Protein AF-A0A1G8W7D9-F1 (afdb_monomer)

Solvent-accessible surface area (backbone atoms only — not comparable to full-atom values): 10934 Å² total; per-residue (Å²): 133,82,71,91,60,74,42,83,47,75,47,82,43,84,49,100,90,43,81,43,81,40,80,30,36,29,41,99,92,40,78,75,47,55,79,60,46,59,73,70,58,86,46,54,69,64,58,55,50,52,52,52,51,54,46,70,72,36,90,64,34,65,62,48,50,52,52,51,51,52,52,51,52,53,53,54,43,25,72,58,44,96,56,77,61,60,49,58,50,98,84,70,24,30,42,78,69,88,76,94,63,45,76,43,68,50,70,90,81,60,94,61,87,50,70,52,57,17,74,63,82,56,51,79,44,32,57,84,82,39,66,54,35,28,41,47,81,53,88,69,40,86,76,39,70,76,86,60,79,45,38,12,70,39,72,68,38,32,54,50,45,50,53,52,51,52,50,47,41,32,60,78,67,73,39,61,89,50,40,60,128

Secondary structure (DSSP, 8-state):
-PPPPPEEEEEEEEETTEEEEEEEEEETTEE---HHHHHTTSS-HHHHHHHHHHHHTSTTHHHHHHHHHHHHHHHHHHHHSSSSS--B-TTSPEEPPP---EEEEPPTT-SS--EEE-TTT--EEETTT-SEEEEE--TTSTTTT-S--EEESSHHHHHHHHHHHHHHHHHHTT-GGGEE-

Structure (mmCIF, N/CA/C/O backbone):
data_AF-A0A1G8W7D9-F1
#
_entry.id   AF-A0A1G8W7D9-F1
#
loop_
_atom_site.group_PDB
_atom_site.id
_atom_site.type_symbol
_atom_site.label_atom_id
_atom_site.label_alt_id
_atom_site.label_comp_id
_atom_site.label_asym_id
_atom_site.label_entity_id
_atom_site.label_seq_id
_atom_site.pdbx_PDB_ins_code
_atom_site.Cartn_x
_atom_site.Cartn_y
_atom_site.Cartn_z
_atom_site.occupancy
_atom_site.B_iso_or_equiv
_atom_site.auth_seq_id
_atom_site.auth_comp_id
_atom_site.auth_asym_id
_atom_site.auth_atom_id
_atom_site.pdbx_PDB_model_num
ATOM 1 N N . MET A 1 1 ? -28.827 5.759 16.260 1.00 34.34 1 MET A N 1
ATOM 2 C CA . MET A 1 1 ? -28.103 6.843 16.955 1.00 34.34 1 MET A CA 1
ATOM 3 C C . MET A 1 1 ? -27.097 6.129 17.835 1.00 34.34 1 MET A C 1
ATOM 5 O O . MET A 1 1 ? -27.518 5.531 18.811 1.00 34.34 1 MET A O 1
ATOM 9 N N . PHE A 1 2 ? -25.845 6.015 17.389 1.00 35.62 2 PHE A N 1
ATOM 10 C CA . PHE A 1 2 ? -24.820 5.290 18.143 1.00 35.62 2 PHE A CA 1
ATOM 11 C C . PHE A 1 2 ? -24.498 6.090 19.409 1.00 35.62 2 PHE A C 1
ATOM 13 O O . PHE A 1 2 ? -24.268 7.298 19.329 1.00 35.62 2 PHE A O 1
ATOM 20 N N . GLU A 1 3 ? -24.561 5.443 20.571 1.00 44.16 3 GLU A N 1
ATOM 21 C CA . GLU A 1 3 ? -24.031 6.013 21.808 1.00 44.16 3 GLU A CA 1
ATOM 22 C C . GLU A 1 3 ? -22.540 6.325 21.614 1.00 44.16 3 GLU A C 1
ATOM 24 O O . GLU A 1 3 ? -21.838 5.608 20.899 1.00 44.16 3 GLU A O 1
ATOM 29 N N . LYS A 1 4 ? -22.071 7.432 22.204 1.00 53.38 4 LYS A N 1
ATOM 30 C CA . LYS A 1 4 ? -20.679 7.889 22.085 1.00 53.38 4 LYS A CA 1
ATOM 31 C C . LYS A 1 4 ? -19.728 6.766 22.495 1.00 53.38 4 LYS A C 1
ATOM 33 O O . LYS A 1 4 ? -19.799 6.261 23.615 1.00 53.38 4 LYS A O 1
ATOM 38 N N . LEU A 1 5 ? -18.881 6.371 21.556 1.00 54.84 5 LEU A N 1
ATOM 39 C CA . LEU A 1 5 ? -18.210 5.082 21.549 1.00 54.84 5 LEU A CA 1
ATOM 40 C C . LEU A 1 5 ? -16.800 5.219 22.131 1.00 54.84 5 LEU A C 1
ATOM 42 O O . LEU A 1 5 ? -16.046 6.095 21.717 1.00 54.84 5 LEU A O 1
ATOM 46 N N . MET A 1 6 ? -16.467 4.374 23.108 1.00 58.50 6 MET A N 1
ATOM 47 C CA . MET A 1 6 ? -15.177 4.400 23.804 1.00 58.50 6 MET A CA 1
ATOM 48 C C . MET A 1 6 ? -14.227 3.362 23.199 1.00 58.50 6 MET A C 1
ATOM 50 O O . MET A 1 6 ? -14.564 2.184 23.104 1.00 58.50 6 MET A O 1
ATOM 54 N N . ILE A 1 7 ? -13.024 3.783 22.833 1.00 61.44 7 ILE A N 1
ATOM 55 C CA . ILE A 1 7 ? -11.997 2.977 22.176 1.00 61.44 7 ILE A CA 1
ATOM 56 C C . ILE A 1 7 ? -10.868 2.723 23.185 1.00 61.44 7 ILE A C 1
ATOM 58 O O . ILE A 1 7 ? -10.294 3.677 23.703 1.00 61.44 7 ILE A O 1
ATOM 62 N N . PRO A 1 8 ? -10.512 1.470 23.505 1.00 55.06 8 PRO A N 1
ATOM 63 C CA . PRO A 1 8 ? -9.328 1.197 24.315 1.00 55.06 8 PRO A CA 1
ATOM 64 C C . PRO A 1 8 ? -8.049 1.572 23.545 1.00 55.06 8 PRO A C 1
ATOM 66 O O . PRO A 1 8 ? -7.890 1.240 22.366 1.00 55.06 8 PRO A O 1
ATOM 69 N N . SER A 1 9 ? -7.133 2.261 24.220 1.00 62.34 9 SER A N 1
ATOM 70 C CA . SER A 1 9 ? -5.899 2.830 23.670 1.00 62.34 9 SER A CA 1
ATOM 71 C C . SER A 1 9 ? -4.776 2.774 24.720 1.00 62.34 9 SER A C 1
ATOM 73 O O . SER A 1 9 ? -5.023 2.488 25.896 1.00 62.34 9 SER A O 1
ATOM 75 N N . SER A 1 10 ? -3.529 3.019 24.316 1.00 58.19 10 SER A N 1
ATOM 76 C CA . SER A 1 10 ? -2.413 3.199 25.252 1.00 58.19 10 SER A CA 1
ATOM 77 C C . SER A 1 10 ? -1.628 4.464 24.926 1.00 58.19 10 SER A C 1
ATOM 79 O O . SER A 1 10 ? -1.423 4.815 23.764 1.00 58.19 10 SER A O 1
ATOM 81 N N . VAL A 1 11 ? -1.210 5.180 25.968 1.00 64.56 11 VAL A N 1
ATOM 82 C CA . VAL A 1 11 ? -0.403 6.398 25.854 1.00 64.56 11 VAL A CA 1
ATOM 83 C C . VAL A 1 11 ? 0.857 6.269 26.694 1.00 64.56 11 VAL A C 1
ATOM 85 O O . VAL A 1 11 ? 0.827 5.791 27.825 1.00 64.56 11 VAL A O 1
ATOM 88 N N . SER A 1 12 ? 1.983 6.714 26.142 1.00 66.38 12 SER A N 1
ATOM 89 C CA . SER A 1 12 ? 3.237 6.817 26.890 1.00 66.38 12 SER A CA 1
ATOM 90 C C . SER A 1 12 ? 3.269 8.139 27.652 1.00 66.38 12 SER A C 1
ATOM 92 O O . SER A 1 12 ? 3.321 9.206 27.038 1.00 66.38 12 SER A O 1
ATOM 94 N N . ALA A 1 13 ? 3.265 8.075 28.980 1.00 68.12 13 ALA A N 1
ATOM 95 C CA . ALA A 1 13 ? 3.407 9.232 29.853 1.00 68.12 13 ALA A CA 1
ATOM 96 C C . ALA A 1 13 ? 4.804 9.269 30.479 1.00 68.12 13 ALA A C 1
ATOM 98 O O . ALA A 1 13 ? 5.412 8.245 30.785 1.00 68.12 13 ALA A O 1
ATOM 99 N N . LYS A 1 14 ? 5.342 10.475 30.661 1.00 58.09 14 LYS A N 1
ATOM 100 C CA . LYS A 1 14 ? 6.653 10.673 31.281 1.00 58.09 14 LYS A CA 1
ATOM 101 C C . LYS A 1 14 ? 6.467 10.836 32.790 1.00 58.09 14 LYS A C 1
ATOM 103 O O . LYS A 1 14 ? 5.841 11.801 33.216 1.00 58.09 14 LYS A O 1
ATOM 108 N N . SER A 1 15 ? 7.024 9.922 33.582 1.00 66.94 15 SER A N 1
ATOM 109 C CA . SER A 1 15 ? 6.998 9.963 35.051 1.00 66.94 15 SER A CA 1
ATOM 110 C C . SER A 1 15 ? 8.394 10.216 35.636 1.00 66.94 15 SER A C 1
ATOM 112 O O . SER A 1 15 ? 9.410 10.088 34.946 1.00 66.94 15 SER A O 1
ATOM 114 N N . GLU A 1 16 ? 8.467 10.504 36.940 1.00 62.66 16 GLU A N 1
ATOM 115 C CA . GLU A 1 16 ? 9.733 10.625 37.687 1.00 62.66 16 GLU A CA 1
ATOM 116 C C . GLU A 1 16 ? 10.593 9.348 37.645 1.00 62.66 16 GLU A C 1
ATOM 118 O O . GLU A 1 16 ? 11.802 9.407 37.860 1.00 62.66 16 GLU A O 1
ATOM 123 N N . LYS A 1 17 ? 9.989 8.189 37.344 1.00 69.50 17 LYS A N 1
ATOM 124 C CA . LYS A 1 17 ? 10.670 6.886 37.249 1.00 69.50 17 LYS A CA 1
ATOM 125 C C . LYS A 1 17 ? 10.994 6.469 35.810 1.00 69.50 17 LYS A C 1
ATOM 127 O O . LYS A 1 17 ? 11.531 5.382 35.608 1.00 69.50 17 LYS A O 1
ATOM 132 N N . GLY A 1 18 ? 10.692 7.313 34.822 1.00 75.88 18 GLY A N 1
ATOM 133 C CA . GLY A 1 18 ? 10.850 7.023 33.396 1.00 75.88 18 GLY A CA 1
ATOM 134 C C . GLY A 1 18 ? 9.525 7.061 32.633 1.00 75.88 18 GLY A C 1
ATOM 135 O O . GLY A 1 18 ? 8.505 7.508 33.157 1.00 75.88 18 GLY A O 1
ATOM 136 N N . ASN A 1 19 ? 9.545 6.614 31.377 1.00 68.44 19 ASN A N 1
ATOM 137 C CA . ASN A 1 19 ? 8.324 6.494 30.582 1.00 68.44 19 ASN A CA 1
ATOM 138 C C . ASN A 1 19 ? 7.483 5.326 31.111 1.00 68.44 19 ASN A C 1
ATOM 140 O O . ASN A 1 19 ? 7.986 4.210 31.227 1.00 68.44 19 ASN A O 1
ATOM 144 N N . GLU A 1 20 ? 6.217 5.591 31.412 1.00 68.88 20 GLU A N 1
ATOM 145 C CA . GLU A 1 20 ? 5.217 4.588 31.763 1.00 68.88 20 GLU A CA 1
ATOM 146 C C . GLU A 1 20 ? 4.172 4.486 30.649 1.00 68.88 20 GLU A C 1
ATOM 148 O O . GLU A 1 20 ? 3.801 5.487 30.033 1.00 68.88 20 GLU A O 1
ATOM 153 N N . GLU A 1 21 ? 3.715 3.269 30.370 1.00 62.66 21 GLU A N 1
ATOM 154 C CA . GLU A 1 21 ? 2.604 3.035 29.453 1.00 62.66 21 GLU A CA 1
ATOM 155 C C . GLU A 1 21 ? 1.299 3.020 30.254 1.00 62.66 21 GLU A C 1
ATOM 157 O O . GLU A 1 21 ? 1.143 2.246 31.201 1.00 62.66 21 GLU A O 1
ATOM 162 N N . LEU A 1 22 ? 0.372 3.907 29.898 1.00 59.78 22 LEU A N 1
ATOM 163 C CA . LEU A 1 22 ? -0.946 4.019 30.510 1.00 59.78 22 LEU A CA 1
ATOM 164 C C . LEU A 1 22 ? -1.995 3.464 29.551 1.00 59.78 22 LEU A C 1
ATOM 166 O O . LEU A 1 22 ? -2.057 3.875 28.394 1.00 59.78 22 LEU A O 1
ATOM 170 N N . PHE A 1 23 ? -2.853 2.576 30.046 1.00 57.66 23 PHE A N 1
ATOM 171 C CA . PHE A 1 23 ? -4.043 2.135 29.322 1.00 57.66 23 PHE A CA 1
ATOM 172 C C . PHE A 1 23 ? -5.165 3.149 29.530 1.00 57.66 23 PHE A C 1
ATOM 174 O O . PHE A 1 23 ? -5.517 3.462 30.668 1.00 57.66 23 PHE A O 1
ATOM 181 N N . VAL A 1 24 ? -5.715 3.664 28.435 1.00 64.94 24 VAL A N 1
ATOM 182 C CA . VAL A 1 24 ? -6.742 4.709 28.434 1.00 64.94 24 VAL A CA 1
ATOM 183 C C . VAL A 1 24 ? -7.908 4.301 27.540 1.00 64.94 24 VAL A C 1
ATOM 185 O O . VAL A 1 24 ? -7.775 3.435 26.679 1.00 64.94 24 VAL A O 1
ATOM 188 N N . PHE A 1 25 ? -9.060 4.929 27.741 1.00 66.38 25 PHE A N 1
ATOM 189 C CA . PHE A 1 25 ? -10.156 4.891 26.776 1.00 66.38 25 PHE A CA 1
ATOM 190 C C . PHE A 1 25 ? -10.227 6.246 26.079 1.00 66.38 25 PHE A C 1
ATOM 192 O O . PHE A 1 25 ? -10.063 7.267 26.743 1.00 66.38 25 PHE A O 1
ATOM 199 N N . GLU A 1 26 ? -10.443 6.267 24.770 1.00 68.06 26 GLU A N 1
ATOM 200 C CA . GLU A 1 26 ? -10.624 7.479 23.966 1.00 68.06 26 GLU A CA 1
ATOM 201 C C . GLU A 1 26 ? -12.030 7.509 23.343 1.00 68.06 26 GLU A C 1
ATOM 203 O O . GLU A 1 26 ? -12.550 6.469 22.951 1.00 68.06 26 GLU A O 1
ATOM 208 N N . ASP A 1 27 ? -12.669 8.673 23.272 1.00 65.25 27 ASP A N 1
ATOM 209 C CA . ASP A 1 27 ? -13.856 8.920 22.444 1.00 65.25 27 ASP A CA 1
ATOM 210 C C . ASP A 1 27 ? -13.556 10.021 21.411 1.00 65.25 27 ASP A C 1
ATOM 212 O O . ASP A 1 27 ? -12.414 10.448 21.229 1.00 65.25 27 ASP A O 1
ATOM 216 N N . GLU A 1 28 ? -14.588 10.504 20.716 1.00 57.4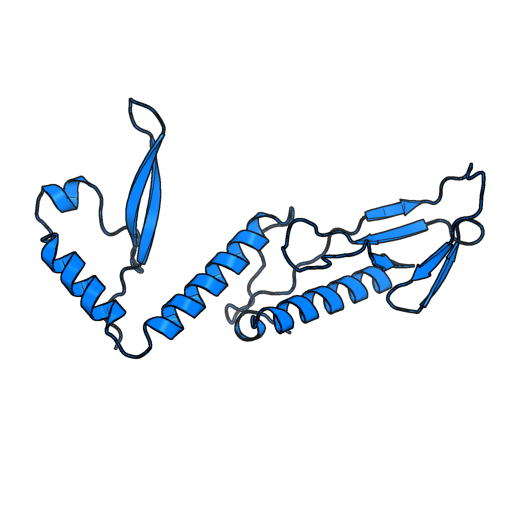1 28 GLU A N 1
ATOM 217 C CA . GLU A 1 28 ? -14.475 11.598 19.741 1.00 57.41 28 GLU A CA 1
ATOM 218 C C . GLU A 1 28 ? -13.943 12.917 20.340 1.00 57.41 28 GLU A C 1
ATOM 220 O O . GLU A 1 28 ? -13.496 13.787 19.594 1.00 57.41 28 GLU A O 1
ATOM 225 N N . ALA A 1 29 ? -13.986 13.084 21.668 1.00 54.09 29 ALA A N 1
ATOM 226 C CA . ALA A 1 29 ? -13.470 14.249 22.381 1.00 54.09 29 ALA A CA 1
ATOM 227 C C . ALA A 1 29 ? -12.031 14.060 22.908 1.00 54.09 29 ALA A C 1
ATOM 229 O O . ALA A 1 29 ? -11.454 15.016 23.433 1.00 54.09 29 ALA A O 1
ATOM 230 N N . GLY A 1 30 ? -11.425 12.878 22.739 1.00 65.12 30 GLY A N 1
ATOM 231 C CA . GLY A 1 30 ? -10.051 12.573 23.151 1.00 65.12 30 GLY A CA 1
ATOM 232 C C . GLY A 1 30 ? -9.980 11.494 24.232 1.00 65.12 30 GLY A C 1
ATOM 233 O O . GLY A 1 30 ? -10.790 10.578 24.253 1.00 65.12 30 GLY A O 1
ATOM 234 N N . PHE A 1 31 ? -8.989 11.562 25.127 1.00 62.94 31 PHE A N 1
ATOM 235 C CA . PHE A 1 31 ? -8.824 10.574 26.202 1.00 62.94 31 PHE A CA 1
ATOM 236 C C . PHE A 1 31 ? -9.837 10.809 27.333 1.00 62.94 31 PHE A C 1
ATOM 238 O O . PHE A 1 31 ? -9.876 11.884 27.925 1.00 62.94 31 PHE A O 1
ATOM 245 N N . ILE A 1 32 ? -10.624 9.786 27.658 1.00 57.88 32 ILE A N 1
ATOM 246 C CA . ILE A 1 32 ? -11.721 9.827 28.635 1.00 57.88 32 ILE A CA 1
ATOM 247 C C . ILE A 1 32 ? -11.207 9.634 30.066 1.00 57.88 32 ILE A C 1
ATOM 249 O O . ILE A 1 32 ? -11.825 10.122 31.008 1.00 57.88 32 ILE A O 1
ATOM 253 N N . LEU A 1 33 ? -10.104 8.898 30.261 1.00 59.66 33 LEU A N 1
ATOM 254 C CA . LEU A 1 33 ? -9.689 8.464 31.598 1.00 59.66 33 LEU A CA 1
ATOM 255 C C . LEU A 1 33 ? -8.194 8.633 31.837 1.00 59.66 33 LEU A C 1
ATOM 257 O O . LEU A 1 33 ? -7.358 7.922 31.284 1.00 59.66 33 LEU A O 1
ATOM 261 N N . THR A 1 34 ? -7.882 9.537 32.756 1.00 58.31 34 THR A N 1
ATOM 262 C CA . THR A 1 34 ? -6.634 9.533 33.521 1.00 58.31 34 THR A CA 1
ATOM 263 C C . THR A 1 34 ? -6.801 8.681 34.785 1.00 58.31 34 THR A C 1
ATOM 265 O O . THR A 1 34 ? -7.917 8.465 35.265 1.00 58.31 34 THR A O 1
ATOM 268 N N . LYS A 1 35 ? -5.692 8.196 35.361 1.00 54.38 35 LYS A N 1
ATOM 269 C CA . LYS A 1 35 ? -5.682 7.409 36.611 1.00 54.38 35 LYS A CA 1
ATOM 270 C C . LYS A 1 35 ? -6.475 8.088 37.743 1.00 54.38 35 LYS A C 1
ATOM 272 O O . LYS A 1 35 ? -7.162 7.405 38.498 1.00 54.38 35 LYS A O 1
ATOM 277 N N . ASP A 1 36 ? -6.436 9.416 37.806 1.00 55.09 36 ASP A N 1
ATOM 278 C CA . ASP A 1 36 ? -7.122 10.215 38.823 1.00 55.09 36 ASP A CA 1
ATOM 279 C C . ASP A 1 36 ? -8.648 10.235 38.650 1.00 55.09 36 ASP A C 1
ATOM 281 O O . ASP A 1 36 ? -9.364 10.179 39.643 1.00 55.09 36 ASP A O 1
ATOM 285 N N . GLN A 1 37 ? -9.181 10.214 37.424 1.00 55.66 37 GLN A N 1
ATOM 286 C CA . GLN A 1 37 ? -10.636 10.217 37.188 1.00 55.66 37 GLN A CA 1
ATOM 287 C C . GLN A 1 37 ? -11.306 8.888 37.572 1.00 55.66 37 GLN A C 1
ATOM 289 O O . GLN A 1 37 ? -12.446 8.878 38.037 1.00 55.66 37 GLN A O 1
ATOM 294 N N . VAL A 1 38 ? -10.580 7.770 37.449 1.00 54.56 38 VAL A N 1
ATOM 295 C CA . VAL A 1 38 ? -11.030 6.440 37.902 1.00 54.56 38 VAL A CA 1
ATOM 296 C C . VAL A 1 38 ? -10.959 6.314 39.429 1.00 54.56 38 VAL A C 1
ATOM 298 O O . VAL A 1 38 ? -11.812 5.675 40.040 1.00 54.56 38 VAL A O 1
ATOM 301 N N . ILE A 1 39 ? -9.952 6.929 40.058 1.00 53.56 39 ILE A N 1
ATOM 302 C CA . ILE A 1 39 ? -9.735 6.871 41.513 1.00 53.56 39 ILE A CA 1
ATOM 303 C C . ILE A 1 39 ? -10.640 7.860 42.268 1.00 53.56 39 ILE A C 1
ATOM 305 O O . ILE A 1 39 ? -11.069 7.558 43.381 1.00 53.56 39 ILE A O 1
ATOM 309 N N . HIS A 1 40 ? -10.961 9.015 41.676 1.00 55.56 40 HIS A N 1
ATOM 310 C CA . HIS A 1 40 ? -11.714 10.093 42.330 1.00 55.56 40 HIS A CA 1
ATOM 311 C C . HIS A 1 40 ? -13.210 10.161 41.973 1.00 55.56 40 HIS A C 1
ATOM 313 O O . HIS A 1 40 ? -13.905 11.053 42.454 1.00 55.56 40 HIS A O 1
ATOM 319 N N . GLY A 1 41 ? -13.740 9.175 41.241 1.00 53.50 41 GLY A N 1
ATOM 320 C CA . GLY A 1 41 ? -15.170 8.845 41.282 1.00 53.50 41 GLY A CA 1
ATOM 321 C C . GLY A 1 41 ? -16.117 9.690 40.420 1.00 53.50 41 GLY A C 1
ATOM 322 O O . GLY A 1 41 ? -17.316 9.663 40.682 1.00 53.50 41 GLY A O 1
ATOM 323 N N . GLU A 1 42 ? -15.640 10.397 39.389 1.00 54.19 42 GLU A N 1
ATOM 324 C CA . GLU A 1 42 ? -16.538 11.051 38.410 1.00 54.19 42 GLU A CA 1
ATOM 325 C C . GLU A 1 42 ? -17.301 10.033 37.543 1.00 54.19 42 GLU A C 1
ATOM 327 O O . GLU A 1 42 ? -18.434 10.283 37.129 1.00 54.19 42 GLU A O 1
ATOM 332 N N . HIS A 1 43 ? -16.722 8.848 37.337 1.00 56.97 43 HIS A N 1
ATOM 333 C CA . HIS A 1 43 ? -17.377 7.692 36.734 1.00 56.97 43 HIS A CA 1
ATOM 334 C C . HIS A 1 43 ? -17.029 6.439 37.537 1.00 56.97 43 HIS A C 1
ATOM 336 O O . HIS A 1 43 ? -15.858 6.197 37.836 1.00 56.97 43 HIS A O 1
ATOM 342 N N . SER A 1 44 ? -18.027 5.622 37.887 1.00 67.62 44 SER A N 1
ATOM 343 C CA . SER A 1 44 ? -17.739 4.319 38.484 1.00 67.62 44 SER A CA 1
ATOM 344 C C . SER A 1 44 ? -17.033 3.457 37.441 1.00 67.62 44 SER A C 1
ATOM 346 O O . SER A 1 44 ? -17.467 3.393 36.290 1.00 67.62 44 SER A O 1
ATOM 348 N N . LEU A 1 45 ? -15.977 2.740 37.833 1.00 63.81 45 LEU A N 1
ATOM 349 C CA . LEU A 1 45 ? -15.344 1.717 36.990 1.00 63.81 45 LEU A CA 1
ATOM 350 C C . LEU A 1 45 ? -16.392 0.761 36.387 1.00 63.81 45 LEU A C 1
ATOM 352 O O . LEU A 1 45 ? -16.268 0.338 35.240 1.00 63.81 45 LEU A O 1
ATOM 356 N N . MET A 1 46 ? -17.461 0.484 37.139 1.00 63.94 46 MET A N 1
ATOM 357 C CA . MET A 1 46 ? -18.581 -0.334 36.678 1.00 63.94 46 MET A CA 1
ATOM 358 C C . MET A 1 46 ? -19.373 0.313 35.541 1.00 63.94 46 MET A C 1
ATOM 360 O O . MET A 1 46 ? -19.812 -0.403 34.650 1.00 63.94 46 MET A O 1
ATOM 364 N N . ASP A 1 47 ? -19.527 1.638 35.515 1.00 71.56 47 ASP A N 1
ATOM 365 C CA . ASP A 1 47 ? -20.227 2.329 34.425 1.00 71.56 47 ASP A CA 1
ATOM 366 C C . ASP A 1 47 ? -19.443 2.212 33.115 1.00 71.56 47 ASP A C 1
ATOM 368 O O . ASP A 1 47 ? -20.023 2.003 32.052 1.00 71.56 47 ASP A O 1
ATOM 372 N N . ILE A 1 48 ? -18.113 2.297 33.193 1.00 69.75 48 ILE A N 1
ATOM 373 C CA . ILE A 1 48 ? -17.217 2.130 32.042 1.00 69.75 48 ILE A CA 1
ATOM 374 C C . ILE A 1 48 ? -17.271 0.688 31.532 1.00 69.75 48 ILE A C 1
ATOM 376 O O . ILE A 1 48 ? -17.424 0.469 30.331 1.00 69.75 48 ILE A O 1
ATOM 380 N N . ILE A 1 49 ? -17.198 -0.291 32.440 1.00 69.12 49 ILE A N 1
ATOM 381 C CA . ILE A 1 49 ? -17.310 -1.714 32.098 1.00 69.12 49 ILE A CA 1
ATOM 382 C C . ILE A 1 49 ? -18.669 -2.005 31.452 1.00 69.12 49 ILE A C 1
ATOM 384 O O . ILE A 1 49 ? -18.711 -2.641 30.404 1.00 69.12 49 ILE A O 1
ATOM 388 N N . ASN A 1 50 ? -19.767 -1.497 32.014 1.00 76.31 50 ASN A N 1
ATOM 389 C CA . ASN A 1 50 ? -21.107 -1.706 31.466 1.00 76.31 50 ASN A CA 1
ATOM 390 C C . ASN A 1 50 ? -21.261 -1.091 30.070 1.00 76.31 50 ASN A C 1
ATOM 392 O O . ASN A 1 50 ? -21.849 -1.721 29.196 1.00 76.31 50 ASN A O 1
ATOM 396 N N . LYS A 1 51 ? -20.695 0.099 29.830 1.00 77.00 51 LYS A N 1
ATOM 397 C CA . LYS A 1 51 ? -20.667 0.714 28.492 1.00 77.00 51 LYS A CA 1
ATOM 398 C C . LYS A 1 51 ? -19.841 -0.100 27.499 1.00 77.00 51 LYS A C 1
ATOM 400 O O . LYS A 1 51 ? -20.251 -0.254 26.355 1.00 77.00 51 LYS A O 1
ATOM 405 N N . ALA A 1 52 ? -18.693 -0.627 27.924 1.00 71.44 52 ALA A N 1
ATOM 406 C CA . ALA A 1 52 ? -17.874 -1.484 27.075 1.00 71.44 52 ALA A CA 1
ATOM 407 C C . ALA A 1 52 ? -18.625 -2.773 26.707 1.00 71.44 52 ALA A C 1
ATOM 409 O O . ALA A 1 52 ? -18.687 -3.112 25.531 1.00 71.44 52 ALA A O 1
ATOM 410 N N . ILE A 1 53 ? -19.245 -3.447 27.683 1.00 75.12 53 ILE A N 1
ATOM 411 C CA . ILE A 1 53 ? -20.086 -4.633 27.448 1.00 75.12 53 ILE A CA 1
ATOM 412 C C . ILE A 1 53 ? -21.204 -4.301 26.455 1.00 75.12 53 ILE A C 1
ATOM 414 O O . ILE A 1 53 ? -21.331 -4.977 25.441 1.00 75.12 53 ILE A O 1
ATOM 418 N N . ALA A 1 54 ? -21.946 -3.215 26.693 1.00 80.25 54 ALA A N 1
ATOM 419 C CA . ALA A 1 54 ? -23.023 -2.786 25.805 1.00 80.25 54 ALA A CA 1
ATOM 420 C C . ALA A 1 54 ? -22.540 -2.527 24.368 1.00 80.25 54 ALA A C 1
ATOM 422 O O . ALA A 1 54 ? -23.249 -2.857 23.423 1.00 80.25 54 ALA A O 1
ATOM 423 N N . PHE A 1 55 ? -21.334 -1.976 24.193 1.00 81.19 55 PHE A N 1
ATOM 424 C CA . PHE A 1 55 ? -20.729 -1.824 22.874 1.00 81.19 55 PHE A CA 1
ATOM 425 C C . PHE A 1 55 ? -20.411 -3.175 22.226 1.00 81.19 55 PHE A C 1
ATOM 427 O O . PHE A 1 55 ? -20.800 -3.384 21.084 1.00 81.19 55 PHE A O 1
ATOM 434 N N . TYR A 1 56 ? -19.737 -4.093 22.925 1.00 77.38 56 TYR A N 1
ATOM 435 C CA . TYR A 1 56 ? -19.375 -5.398 22.352 1.00 77.38 56 TYR A CA 1
ATOM 436 C C . TYR A 1 56 ? -20.594 -6.281 22.043 1.00 77.38 56 TYR A C 1
ATOM 438 O O . TYR A 1 56 ? -20.532 -7.080 21.110 1.00 77.38 56 TYR A O 1
ATOM 446 N N . ASP A 1 57 ? -21.694 -6.107 22.776 1.00 84.25 57 ASP A N 1
ATOM 447 C CA . ASP A 1 57 ? -22.959 -6.813 22.547 1.00 84.25 57 ASP A CA 1
ATOM 448 C C . ASP A 1 57 ? -23.837 -6.151 21.463 1.00 84.25 57 ASP A C 1
ATOM 450 O O . ASP A 1 57 ? -24.850 -6.723 21.050 1.00 84.25 57 ASP A O 1
ATOM 454 N N . ALA A 1 58 ? -23.487 -4.948 20.993 1.00 86.50 58 ALA A N 1
ATOM 455 C CA . ALA A 1 58 ? -24.274 -4.230 19.999 1.00 86.50 58 ALA A CA 1
ATOM 456 C C . ALA A 1 58 ? -24.180 -4.874 18.606 1.00 86.50 58 ALA A C 1
ATOM 458 O O . ALA A 1 58 ? -23.120 -5.305 18.144 1.00 86.50 58 ALA A O 1
ATOM 459 N N . GLU A 1 59 ? -25.299 -4.865 17.880 1.00 88.50 59 GLU A N 1
ATOM 460 C CA . GLU A 1 59 ? -25.332 -5.277 16.477 1.00 88.50 59 GLU A CA 1
ATOM 461 C C . GLU A 1 59 ? -24.390 -4.389 15.639 1.00 88.50 59 GLU A C 1
ATOM 463 O O . GLU A 1 59 ? -24.435 -3.160 15.715 1.00 88.50 59 GLU A O 1
ATOM 468 N N . GLY A 1 60 ? -23.500 -5.015 14.862 1.00 82.31 60 GLY A N 1
ATOM 469 C CA . GLY A 1 60 ? -22.494 -4.323 14.044 1.00 82.31 60 GLY A CA 1
ATOM 470 C C . GLY A 1 60 ? -21.199 -3.935 14.773 1.00 82.31 60 GLY A C 1
ATOM 471 O O . GLY A 1 60 ? -20.283 -3.415 14.135 1.00 82.31 60 GLY A O 1
ATOM 472 N N . ALA A 1 61 ? -21.061 -4.215 16.077 1.00 79.44 61 ALA A N 1
ATOM 473 C CA . ALA A 1 61 ? -19.832 -3.919 16.819 1.00 79.44 61 ALA A CA 1
ATOM 474 C C . ALA A 1 61 ? -18.611 -4.652 16.245 1.00 79.44 61 ALA A C 1
ATOM 476 O O . ALA A 1 61 ? -17.555 -4.050 16.061 1.00 79.44 61 ALA A O 1
ATOM 477 N N . GLN A 1 62 ? -18.773 -5.929 15.889 1.00 80.69 62 GLN A N 1
ATOM 478 C CA . GLN A 1 62 ? -17.709 -6.733 15.287 1.00 80.69 62 GLN A CA 1
ATOM 479 C C . GLN A 1 62 ? -17.236 -6.152 13.946 1.00 80.69 62 GLN A C 1
ATOM 481 O O . GLN A 1 62 ? -16.037 -5.962 13.747 1.00 80.69 62 GLN A O 1
ATOM 486 N N . GLU A 1 63 ? -18.168 -5.797 13.059 1.00 84.06 63 GLU A N 1
ATOM 487 C CA . GLU A 1 63 ? -17.858 -5.179 11.762 1.00 84.06 63 GLU A CA 1
ATOM 488 C C . GLU A 1 63 ? -17.128 -3.840 11.943 1.00 84.06 63 GLU A C 1
ATOM 490 O O . GLU A 1 63 ? -16.169 -3.529 11.230 1.00 84.06 63 GLU A O 1
ATOM 495 N N . TRP A 1 64 ? -17.541 -3.050 12.938 1.00 84.44 64 TRP A N 1
ATOM 496 C CA . TRP A 1 64 ? -16.873 -1.800 13.284 1.00 84.44 64 TRP A CA 1
ATOM 497 C C . TRP A 1 64 ? -15.447 -2.035 13.801 1.00 84.44 64 TRP A C 1
ATOM 499 O O . TRP A 1 64 ? -14.519 -1.360 13.350 1.00 84.44 64 TRP A O 1
ATOM 509 N N . ILE A 1 65 ? -15.249 -3.004 14.703 1.00 80.25 65 ILE A N 1
ATOM 510 C CA . ILE A 1 65 ? -13.930 -3.357 15.253 1.00 80.25 65 ILE A CA 1
ATOM 511 C C . ILE A 1 65 ? -12.995 -3.792 14.125 1.00 80.25 65 ILE A C 1
ATOM 513 O O . ILE A 1 65 ? -11.866 -3.308 14.031 1.00 80.25 65 ILE A O 1
ATOM 517 N N . GLU A 1 66 ? -13.467 -4.664 13.237 1.00 85.56 66 GLU A N 1
ATOM 518 C CA . GLU A 1 66 ? -12.712 -5.116 12.070 1.00 85.56 66 GLU A CA 1
ATOM 519 C C . GLU A 1 66 ? -12.328 -3.941 11.168 1.00 85.56 66 GLU A C 1
ATOM 521 O O . GLU A 1 66 ? -11.155 -3.789 10.816 1.00 85.56 66 GLU A O 1
ATOM 526 N N . ARG A 1 67 ? -13.274 -3.043 10.869 1.00 84.88 67 ARG A N 1
ATOM 527 C CA . ARG A 1 67 ? -13.015 -1.826 10.090 1.00 84.88 67 ARG A CA 1
ATOM 528 C C . ARG A 1 67 ? -11.943 -0.944 10.735 1.00 84.88 67 ARG A C 1
ATOM 530 O O . ARG A 1 67 ? -11.031 -0.485 10.044 1.00 84.88 67 ARG A O 1
ATOM 537 N N . VAL A 1 68 ? -12.029 -0.696 12.041 1.00 83.12 68 VAL A N 1
ATOM 538 C CA . VAL A 1 68 ? -11.056 0.134 12.770 1.00 83.12 68 VAL A CA 1
ATOM 539 C C . VAL A 1 68 ? -9.680 -0.522 12.799 1.00 83.12 68 VAL A C 1
ATOM 541 O O . VAL A 1 68 ? -8.677 0.160 12.578 1.00 83.12 68 VAL A O 1
ATOM 544 N N . ASN A 1 69 ? -9.614 -1.837 12.995 1.00 82.50 69 ASN A N 1
ATOM 545 C CA . ASN A 1 69 ? -8.361 -2.585 12.952 1.00 82.50 69 ASN A CA 1
ATOM 546 C C . ASN A 1 69 ? -7.699 -2.501 11.570 1.00 82.50 69 ASN A C 1
ATOM 548 O O . ASN A 1 69 ? -6.494 -2.252 11.493 1.00 82.50 69 ASN A O 1
ATOM 552 N N . LYS A 1 70 ? -8.478 -2.604 10.481 1.00 86.31 70 LYS A N 1
ATOM 553 C CA . LYS A 1 70 ? -7.981 -2.407 9.108 1.00 86.31 70 LYS A CA 1
ATOM 554 C C . LYS A 1 70 ? -7.408 -0.994 8.911 1.00 86.31 70 LYS A C 1
ATOM 556 O O . LYS A 1 70 ? -6.293 -0.849 8.414 1.00 86.31 70 LYS A O 1
ATOM 561 N N . ILE A 1 71 ? -8.098 0.052 9.379 1.00 84.25 71 ILE A N 1
ATOM 562 C CA . ILE A 1 71 ? -7.595 1.440 9.309 1.00 84.25 71 ILE A CA 1
ATOM 563 C C . ILE A 1 71 ? -6.295 1.607 10.110 1.00 84.25 71 ILE A C 1
ATOM 565 O O . ILE A 1 71 ? -5.356 2.242 9.626 1.00 84.25 71 ILE A O 1
ATOM 569 N N . LYS A 1 72 ? -6.218 1.045 11.324 1.00 82.38 72 LYS A N 1
ATOM 570 C CA . LYS A 1 72 ? -5.003 1.092 12.154 1.00 82.38 72 LYS A CA 1
ATOM 571 C C . LYS A 1 72 ? -3.827 0.398 11.461 1.00 82.38 72 LYS A C 1
ATOM 573 O O . LYS A 1 72 ? -2.730 0.950 11.460 1.00 82.38 72 LYS A O 1
ATOM 578 N N . ALA A 1 73 ? -4.057 -0.747 10.818 1.00 83.00 73 ALA A N 1
ATOM 579 C CA . ALA A 1 73 ? -3.034 -1.439 10.037 1.00 83.00 73 ALA A CA 1
ATOM 580 C C . ALA A 1 73 ? -2.539 -0.589 8.852 1.00 83.00 73 ALA A C 1
ATOM 582 O O . ALA A 1 73 ? -1.333 -0.431 8.677 1.00 83.00 73 ALA A O 1
ATOM 583 N N . ILE A 1 74 ? -3.447 0.035 8.091 1.00 84.50 74 ILE A N 1
ATOM 584 C CA . ILE A 1 74 ? -3.083 0.939 6.984 1.00 84.50 74 ILE A CA 1
ATOM 585 C C . ILE A 1 74 ? -2.228 2.112 7.487 1.00 84.50 74 ILE A C 1
ATOM 587 O O . ILE A 1 74 ? -1.182 2.401 6.907 1.00 84.50 74 ILE A O 1
ATOM 591 N N . LYS A 1 75 ? -2.627 2.758 8.592 1.00 81.06 75 LYS A N 1
ATOM 592 C CA . LYS A 1 75 ? -1.860 3.857 9.208 1.00 81.06 75 LYS A CA 1
ATOM 593 C C . LYS A 1 75 ? -0.485 3.407 9.703 1.00 81.06 75 LYS A C 1
ATOM 595 O O . LYS A 1 75 ? 0.490 4.138 9.560 1.00 81.06 75 LYS A O 1
ATOM 600 N N . TYR A 1 76 ? -0.388 2.197 10.248 1.00 78.75 76 TYR A N 1
ATOM 601 C CA . TYR A 1 76 ? 0.896 1.622 10.629 1.00 78.75 76 TYR A CA 1
ATOM 602 C C . TYR A 1 76 ? 1.820 1.480 9.409 1.00 78.75 76 TYR A C 1
ATOM 604 O O . TYR A 1 76 ? 2.955 1.947 9.452 1.00 78.75 76 TYR A O 1
ATOM 612 N N . PHE A 1 77 ? 1.327 0.942 8.290 1.00 76.44 77 PHE A N 1
ATOM 613 C CA . PHE A 1 77 ? 2.125 0.819 7.062 1.00 76.44 77 PHE A CA 1
ATOM 614 C C . PHE A 1 77 ? 2.528 2.173 6.470 1.00 76.44 77 PHE A C 1
ATOM 616 O O . PHE A 1 77 ? 3.674 2.338 6.058 1.00 76.44 77 PHE A O 1
ATOM 623 N N . SER A 1 78 ? 1.617 3.146 6.503 1.00 73.50 78 SER A N 1
ATOM 624 C CA . SER A 1 78 ? 1.868 4.546 6.146 1.00 73.50 78 SER A CA 1
ATOM 625 C C . SER A 1 78 ? 3.039 5.144 6.931 1.00 73.50 78 SER A C 1
ATOM 627 O O . SER A 1 78 ? 3.949 5.721 6.346 1.00 73.50 78 SER A O 1
ATOM 629 N N . SER A 1 79 ? 3.096 4.910 8.245 1.00 66.56 79 SER A N 1
ATOM 630 C CA . SER A 1 79 ? 4.195 5.410 9.083 1.00 66.56 79 SER A CA 1
ATOM 631 C C . SER A 1 79 ? 5.560 4.768 8.787 1.00 66.56 79 SER A C 1
ATOM 633 O O . SER A 1 79 ? 6.597 5.284 9.203 1.00 66.56 79 SER A O 1
ATOM 635 N N . MET A 1 80 ? 5.578 3.629 8.083 1.00 62.94 80 MET A N 1
ATOM 636 C CA . MET A 1 80 ? 6.805 2.926 7.706 1.00 62.94 80 MET A CA 1
ATOM 637 C C . MET A 1 80 ? 7.315 3.298 6.307 1.00 62.94 80 MET A C 1
ATOM 639 O O . MET A 1 80 ? 8.467 2.985 5.985 1.00 62.94 80 MET A O 1
ATOM 643 N N . SER A 1 81 ? 6.503 3.950 5.468 1.00 60.59 81 SER A N 1
ATOM 644 C CA . SER A 1 81 ? 6.996 4.575 4.240 1.00 60.59 81 SER A CA 1
ATOM 645 C C . SER A 1 81 ? 7.720 5.877 4.582 1.00 60.59 81 SER A C 1
ATOM 647 O O . SER A 1 81 ? 7.264 6.664 5.397 1.00 60.59 81 SER A O 1
ATOM 649 N N . HIS A 1 82 ? 8.888 6.100 3.980 1.00 54.62 82 HIS A N 1
ATOM 650 C CA . HIS A 1 82 ? 9.715 7.287 4.238 1.00 54.62 82 HIS A CA 1
ATOM 651 C C . HIS A 1 82 ? 9.108 8.603 3.720 1.00 54.62 82 HIS A C 1
ATOM 653 O O . HIS A 1 82 ? 9.666 9.664 3.993 1.00 54.62 82 HIS A O 1
ATOM 659 N N . ASP A 1 83 ? 8.000 8.520 2.988 1.00 52.47 83 ASP A N 1
ATOM 660 C CA . ASP A 1 83 ? 7.231 9.652 2.497 1.00 52.47 83 ASP A CA 1
ATOM 661 C C . ASP A 1 83 ? 5.991 9.809 3.385 1.00 52.47 83 ASP A C 1
ATOM 663 O O . ASP A 1 83 ? 5.417 8.813 3.822 1.00 52.47 83 ASP A O 1
ATOM 667 N N . GLU A 1 84 ? 5.654 11.065 3.686 1.00 56.69 84 GLU A N 1
ATOM 668 C CA . GLU A 1 84 ? 4.544 11.527 4.532 1.00 56.69 84 GLU A CA 1
ATOM 669 C C . GLU A 1 84 ? 3.290 10.648 4.436 1.00 56.69 84 GLU A C 1
ATOM 671 O O . GLU A 1 84 ? 2.988 10.115 3.367 1.00 56.69 84 GLU A O 1
ATOM 676 N N . ASP A 1 85 ? 2.553 10.537 5.549 1.00 67.94 85 ASP A N 1
ATOM 677 C CA . ASP A 1 85 ? 1.403 9.644 5.690 1.00 67.94 85 ASP A CA 1
ATOM 678 C C . ASP A 1 85 ? 0.516 9.554 4.435 1.00 67.94 85 ASP A C 1
ATOM 680 O O . ASP A 1 85 ? 0.273 10.558 3.759 1.00 67.94 85 ASP A O 1
ATOM 684 N N . PHE A 1 86 ? -0.019 8.359 4.149 1.00 81.69 86 PHE A N 1
ATOM 685 C CA . PHE A 1 86 ? -0.932 8.117 3.032 1.00 81.69 86 PHE A CA 1
ATOM 686 C C . PHE A 1 86 ? -1.995 9.214 2.985 1.00 81.69 86 PHE A C 1
ATOM 688 O O . PHE A 1 86 ? -2.852 9.325 3.868 1.00 81.69 86 PHE A O 1
ATOM 695 N N . LYS A 1 87 ? -1.930 10.033 1.934 1.00 86.38 87 LYS A N 1
ATOM 696 C CA . LYS A 1 87 ? -2.825 11.175 1.768 1.00 86.38 87 LYS A CA 1
ATOM 697 C C . LYS A 1 87 ? -4.248 10.675 1.585 1.00 86.38 87 LYS A C 1
ATOM 699 O O . LYS A 1 87 ? -4.473 9.667 0.918 1.00 86.38 87 LYS A O 1
ATOM 704 N N . GLN A 1 88 ? -5.204 11.394 2.156 1.00 88.88 88 GLN A N 1
ATOM 705 C CA . GLN A 1 88 ? -6.620 11.144 1.926 1.00 88.88 88 GLN A CA 1
ATOM 706 C C . GLN A 1 88 ? -7.191 12.175 0.955 1.00 88.88 88 GLN A C 1
ATOM 708 O O . GLN A 1 88 ? -6.786 13.338 0.967 1.00 88.88 88 GLN A O 1
ATOM 713 N N . ASN A 1 89 ? -8.128 11.745 0.115 1.00 89.25 89 ASN A N 1
ATOM 714 C CA . ASN A 1 89 ? -8.928 12.646 -0.706 1.00 89.25 89 ASN A CA 1
ATOM 715 C C . ASN A 1 89 ? -10.074 13.281 0.107 1.00 89.25 89 ASN A C 1
ATOM 717 O O . ASN A 1 89 ? -10.270 12.981 1.286 1.00 89.25 89 ASN A O 1
ATOM 721 N N . GLU A 1 90 ? -10.871 14.137 -0.536 1.00 90.19 90 GLU A N 1
ATOM 722 C CA . GLU A 1 90 ? -12.003 14.846 0.089 1.00 90.19 90 GLU A CA 1
ATOM 723 C C . GLU A 1 90 ? -13.078 13.908 0.673 1.00 90.19 90 GLU A C 1
ATOM 725 O O . GLU A 1 90 ? -13.821 14.298 1.569 1.00 90.19 90 GLU A O 1
ATOM 730 N N . ASN A 1 91 ? -13.133 12.655 0.209 1.00 89.94 91 ASN A N 1
ATOM 731 C CA . ASN A 1 91 ? -14.059 11.630 0.693 1.00 89.94 91 ASN A CA 1
ATOM 732 C C . ASN A 1 91 ? -13.465 10.771 1.827 1.00 89.94 91 ASN A C 1
ATOM 734 O O . ASN A 1 91 ? -14.061 9.764 2.211 1.00 89.94 91 ASN A O 1
ATOM 738 N N . GLY A 1 92 ? -12.277 11.116 2.335 1.00 87.50 92 GLY A N 1
ATOM 739 C CA . GLY A 1 92 ? -11.591 10.373 3.394 1.00 87.50 92 GLY A CA 1
ATOM 740 C C . GLY A 1 92 ? -10.994 9.034 2.946 1.00 87.50 92 GLY A C 1
ATOM 741 O O . GLY A 1 92 ? -10.627 8.221 3.795 1.00 87.50 92 GLY A O 1
ATOM 742 N N . LYS A 1 93 ? -10.892 8.782 1.633 1.00 91.12 93 LYS A N 1
ATOM 743 C CA . LYS A 1 93 ? -10.234 7.586 1.089 1.00 91.12 93 LYS A CA 1
ATOM 744 C C . LYS A 1 93 ? -8.745 7.833 0.896 1.00 91.12 93 LYS A C 1
ATOM 746 O O . LYS A 1 93 ? -8.354 8.895 0.422 1.00 91.12 93 LYS A O 1
ATOM 751 N N . PHE A 1 94 ? -7.925 6.844 1.229 1.00 90.12 94 PHE A N 1
ATOM 752 C CA . PHE A 1 94 ? -6.485 6.871 1.012 1.00 90.12 94 PHE A CA 1
ATOM 753 C C . PHE A 1 94 ? -6.155 6.837 -0.481 1.00 90.12 94 PHE A C 1
ATOM 755 O O . PHE A 1 94 ? -6.710 6.050 -1.246 1.00 90.12 94 PHE A O 1
ATOM 762 N N . ILE A 1 95 ? -5.217 7.674 -0.895 1.00 89.62 95 ILE A N 1
ATOM 763 C CA . ILE A 1 95 ? -4.671 7.701 -2.246 1.00 89.62 95 ILE A CA 1
ATOM 764 C C . ILE A 1 95 ? -3.488 6.731 -2.283 1.00 89.62 95 ILE A C 1
ATOM 766 O O . ILE A 1 95 ? -2.708 6.670 -1.331 1.00 89.62 95 ILE A O 1
ATOM 770 N N . ILE A 1 96 ? -3.341 5.974 -3.377 1.00 87.88 96 ILE A N 1
ATOM 771 C CA . ILE A 1 96 ? -2.145 5.146 -3.587 1.00 87.88 96 ILE A CA 1
ATOM 772 C C . ILE A 1 96 ? -0.915 6.062 -3.520 1.00 87.88 96 ILE A C 1
ATOM 774 O O . ILE A 1 96 ? -0.815 6.985 -4.335 1.00 87.88 96 ILE A O 1
ATOM 778 N N . PRO A 1 97 ? 0.009 5.831 -2.576 1.00 83.94 97 PRO A N 1
ATOM 779 C CA . PRO A 1 97 ? 1.126 6.733 -2.361 1.00 83.94 97 PRO A CA 1
ATOM 780 C C . PRO A 1 97 ? 2.062 6.740 -3.568 1.00 83.94 97 PRO A C 1
ATOM 782 O O . PRO A 1 97 ? 2.155 5.772 -4.332 1.00 83.94 97 PRO A O 1
ATOM 785 N N . GLU A 1 98 ? 2.768 7.852 -3.735 1.00 81.75 98 GLU A N 1
ATOM 786 C CA . GLU A 1 98 ? 3.881 7.911 -4.669 1.00 81.75 98 GLU A CA 1
ATOM 787 C C . GLU A 1 98 ? 5.034 7.039 -4.172 1.00 81.75 98 GLU A C 1
ATOM 789 O O . GLU A 1 98 ? 5.121 6.659 -3.005 1.00 81.75 98 GLU A O 1
ATOM 794 N N . VAL A 1 99 ? 5.900 6.659 -5.101 1.00 78.19 99 VAL A N 1
ATOM 795 C CA . VAL A 1 99 ? 6.880 5.606 -4.887 1.00 78.19 99 VAL A CA 1
ATOM 796 C C . VAL A 1 99 ? 8.276 6.147 -5.115 1.00 78.19 99 VAL A C 1
ATOM 798 O O . VAL A 1 99 ? 8.630 6.559 -6.220 1.00 78.19 99 VAL A O 1
ATOM 801 N N . ASN A 1 100 ? 9.113 6.095 -4.082 1.00 74.69 100 ASN A N 1
ATOM 802 C CA . ASN A 1 100 ? 10.516 6.440 -4.249 1.00 74.69 100 ASN A CA 1
ATOM 803 C C . ASN A 1 100 ? 11.272 5.285 -4.923 1.00 74.69 100 ASN A C 1
ATOM 805 O O . ASN A 1 100 ? 11.681 4.294 -4.306 1.00 74.69 100 ASN A O 1
ATOM 809 N N . MET A 1 101 ? 11.417 5.397 -6.238 1.00 85.56 101 MET A N 1
ATOM 810 C CA . MET A 1 101 ? 12.074 4.401 -7.072 1.00 85.56 101 MET A CA 1
ATOM 811 C C . MET A 1 101 ? 13.575 4.596 -7.097 1.00 85.56 101 MET A C 1
ATOM 813 O O . MET A 1 101 ? 14.086 5.682 -7.357 1.00 85.56 101 MET A O 1
ATOM 817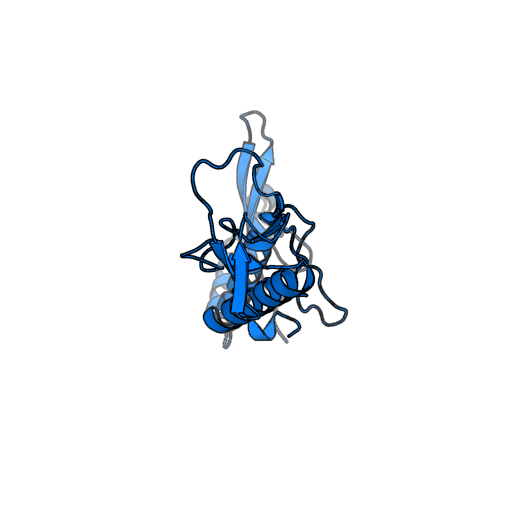 N N . ARG A 1 102 ? 14.317 3.499 -6.939 1.00 89.31 102 ARG A N 1
ATOM 818 C CA . ARG A 1 102 ? 15.775 3.559 -7.040 1.00 89.31 102 ARG A CA 1
ATOM 819 C C . ARG A 1 102 ? 16.199 3.454 -8.496 1.00 89.31 102 ARG A C 1
ATOM 821 O O . ARG A 1 102 ? 16.187 2.359 -9.064 1.00 89.31 102 ARG A O 1
ATOM 828 N N . TYR A 1 103 ? 16.616 4.578 -9.064 1.00 93.75 103 TYR A N 1
ATOM 829 C CA . TYR A 1 103 ? 17.389 4.618 -10.300 1.00 93.75 103 TYR A CA 1
ATOM 830 C C . TYR A 1 103 ? 18.742 3.921 -10.092 1.00 93.75 103 TYR A C 1
ATOM 832 O O . TYR A 1 103 ? 19.414 4.117 -9.075 1.00 93.75 103 TYR A O 1
ATOM 840 N N . LYS A 1 104 ? 19.140 3.072 -11.038 1.00 94.00 104 LYS A N 1
ATOM 841 C CA . LYS A 1 104 ? 20.412 2.349 -11.014 1.00 94.00 104 LYS A CA 1
ATOM 842 C C . LYS A 1 104 ? 21.069 2.385 -12.378 1.00 94.00 104 LYS A C 1
ATOM 844 O O . LYS A 1 104 ? 20.489 1.933 -13.361 1.00 94.00 104 LYS A O 1
ATOM 849 N N . GLU A 1 105 ? 22.319 2.816 -12.406 1.00 95.06 105 GLU A N 1
ATOM 850 C CA . GLU A 1 105 ? 23.155 2.728 -13.600 1.00 95.06 105 GLU A CA 1
ATOM 851 C C . GLU A 1 105 ? 23.851 1.377 -13.684 1.00 95.06 105 GLU A C 1
ATOM 853 O O . GLU A 1 105 ? 24.205 0.750 -12.674 1.00 95.06 105 GLU A O 1
ATOM 858 N N . PHE A 1 106 ? 24.064 0.917 -14.911 1.00 92.94 106 PHE A N 1
ATOM 859 C CA . PHE A 1 106 ? 24.927 -0.223 -15.145 1.00 92.94 106 PHE A CA 1
ATOM 860 C C . PHE A 1 106 ? 26.376 0.145 -14.863 1.00 92.94 106 PHE A C 1
ATOM 862 O O . PHE A 1 106 ? 26.880 1.178 -15.293 1.00 92.94 106 PHE A O 1
ATOM 869 N N . ARG A 1 107 ? 27.077 -0.738 -14.150 1.00 88.38 107 ARG A N 1
ATOM 870 C CA . ARG A 1 107 ? 28.516 -0.576 -13.948 1.00 88.38 107 ARG A CA 1
ATOM 871 C C . ARG A 1 107 ? 29.226 -0.763 -15.288 1.00 88.38 107 ARG A C 1
ATOM 873 O O . ARG A 1 107 ? 28.991 -1.753 -15.976 1.00 88.38 107 ARG A O 1
ATOM 880 N N . SER A 1 108 ? 30.138 0.144 -15.614 1.00 79.12 108 SER A N 1
ATOM 881 C CA . SER A 1 108 ? 30.914 0.115 -16.860 1.00 79.12 108 SER A CA 1
ATOM 882 C C . SER A 1 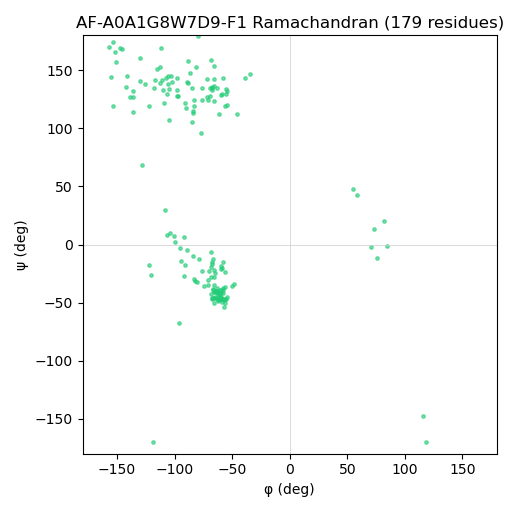108 ? 31.924 -1.038 -16.936 1.00 79.12 108 SER A C 1
ATOM 884 O O . SER A 1 108 ? 32.356 -1.411 -18.020 1.00 79.12 108 SER A O 1
ATOM 886 N N . ASN A 1 109 ? 32.293 -1.630 -15.798 1.00 82.38 109 ASN A N 1
ATOM 887 C CA . ASN A 1 109 ? 33.331 -2.658 -15.679 1.00 82.38 109 ASN A CA 1
ATOM 888 C C . ASN A 1 109 ? 32.781 -4.067 -15.387 1.00 82.38 109 ASN A C 1
ATOM 890 O O . ASN A 1 109 ? 33.434 -4.875 -14.717 1.00 82.38 109 ASN A O 1
ATOM 894 N N . LEU A 1 110 ? 31.567 -4.376 -15.846 1.00 82.06 110 LEU A N 1
ATOM 895 C CA . LEU A 1 110 ? 30.984 -5.702 -15.653 1.00 82.06 110 LEU A CA 1
ATOM 896 C C . LEU A 1 110 ? 31.777 -6.766 -16.429 1.00 82.06 110 LEU A C 1
ATOM 898 O O . LEU A 1 110 ? 31.904 -6.703 -17.645 1.00 82.06 110 LEU A O 1
ATOM 902 N N . LYS A 1 111 ? 32.267 -7.794 -15.719 1.00 82.69 111 LYS A N 1
ATOM 903 C CA . LYS A 1 111 ? 32.951 -8.956 -16.328 1.00 82.69 111 LYS A CA 1
ATOM 904 C C . LYS A 1 111 ? 32.025 -9.815 -17.198 1.00 82.69 111 LYS A C 1
ATOM 906 O O . LYS A 1 111 ? 32.503 -10.592 -18.017 1.00 82.69 111 LYS A O 1
ATOM 911 N N . ARG A 1 112 ? 30.712 -9.728 -16.975 1.00 86.69 112 ARG A N 1
ATOM 912 C CA . ARG A 1 112 ? 29.680 -10.443 -17.727 1.00 86.69 112 ARG A CA 1
ATOM 913 C C . ARG A 1 112 ? 28.474 -9.537 -17.904 1.00 86.69 112 ARG A C 1
ATOM 915 O O . ARG A 1 112 ? 28.030 -8.924 -16.933 1.00 86.69 112 ARG A O 1
ATOM 922 N N . ASP A 1 113 ? 27.932 -9.528 -19.117 1.00 88.56 113 ASP A N 1
ATOM 923 C CA . ASP A 1 113 ? 26.699 -8.814 -19.419 1.00 88.56 113 ASP A CA 1
ATOM 924 C C . ASP A 1 113 ? 25.558 -9.327 -18.544 1.00 88.56 113 ASP A C 1
ATOM 926 O O . ASP A 1 113 ? 25.294 -10.532 -18.456 1.00 88.56 113 ASP A O 1
ATOM 930 N N . TRP A 1 114 ? 24.863 -8.391 -17.913 1.00 92.56 114 TRP A N 1
ATOM 931 C CA . TRP A 1 114 ? 23.658 -8.669 -17.157 1.00 92.56 114 TRP A CA 1
ATOM 932 C C . TRP A 1 114 ? 22.453 -8.144 -17.925 1.00 92.56 114 TRP A C 1
ATOM 934 O O . TRP A 1 114 ? 22.512 -7.113 -18.600 1.00 92.56 114 TRP A O 1
ATOM 944 N N . SER A 1 115 ? 21.348 -8.879 -17.859 1.00 94.25 115 SER A N 1
ATOM 945 C CA . SER A 1 115 ? 20.102 -8.463 -18.489 1.00 94.25 115 SER A CA 1
ATOM 946 C C . SER A 1 115 ? 18.900 -9.016 -17.747 1.00 94.25 115 SER A C 1
ATOM 948 O O . SER A 1 115 ? 19.000 -10.031 -17.059 1.00 94.25 115 SER A O 1
ATOM 950 N N . PHE A 1 116 ? 17.766 -8.350 -17.914 1.00 94.56 116 PHE A N 1
ATOM 951 C CA . PHE A 1 116 ? 16.468 -8.769 -17.401 1.00 94.56 116 PHE A CA 1
ATOM 952 C C . PHE A 1 116 ? 15.369 -8.317 -18.372 1.00 94.56 116 PHE A C 1
ATOM 954 O O . PHE A 1 116 ? 15.631 -7.556 -19.307 1.00 94.56 116 PHE A O 1
ATOM 961 N N . LYS A 1 117 ? 14.141 -8.799 -18.176 1.00 97.00 117 LYS A N 1
ATOM 962 C CA . LYS A 1 117 ? 12.960 -8.252 -18.854 1.00 97.00 117 LYS A CA 1
ATOM 963 C C . LYS A 1 117 ? 12.272 -7.279 -17.911 1.00 97.00 117 LYS A C 1
ATOM 965 O O . LYS A 1 117 ? 12.084 -7.622 -16.752 1.00 97.00 117 LYS A O 1
ATOM 970 N N . CYS A 1 118 ? 11.917 -6.096 -18.399 1.00 96.38 118 CYS A N 1
ATOM 971 C CA . CYS A 1 118 ? 11.087 -5.168 -17.646 1.00 96.38 118 CYS A CA 1
ATOM 972 C C . CYS A 1 118 ? 9.792 -5.866 -17.226 1.00 96.38 118 CYS A C 1
ATOM 974 O O . CYS A 1 118 ? 9.117 -6.443 -18.078 1.00 96.38 118 CYS A O 1
ATOM 976 N N . ASP A 1 119 ? 9.448 -5.783 -15.942 1.00 94.81 119 ASP A N 1
ATOM 977 C CA . ASP A 1 119 ? 8.280 -6.482 -15.394 1.00 94.81 119 ASP A CA 1
ATOM 978 C C . ASP A 1 119 ? 6.944 -5.930 -15.915 1.00 94.81 119 ASP A C 1
ATOM 980 O O . ASP A 1 119 ? 5.927 -6.602 -15.793 1.00 94.81 119 ASP A O 1
ATOM 984 N N . TRP A 1 120 ? 6.946 -4.741 -16.531 1.00 96.19 120 TRP A N 1
ATOM 985 C CA . TRP A 1 120 ? 5.752 -4.140 -17.128 1.00 96.19 120 TRP A CA 1
ATOM 986 C C . TRP A 1 120 ? 5.639 -4.401 -18.632 1.00 96.19 120 TRP A C 1
ATOM 988 O O . TRP A 1 120 ? 4.772 -5.138 -19.083 1.00 96.19 120 TRP A O 1
ATOM 998 N N . CYS A 1 121 ? 6.539 -3.825 -19.438 1.00 97.25 121 CYS A N 1
ATOM 999 C CA . CYS A 1 121 ? 6.439 -3.904 -20.900 1.00 97.25 121 CYS A CA 1
ATOM 1000 C C . CYS A 1 121 ? 7.141 -5.128 -21.510 1.00 97.25 121 CYS A C 1
ATOM 1002 O O . CYS A 1 121 ? 7.130 -5.301 -22.727 1.00 97.25 121 CYS A O 1
ATOM 1004 N N . GLY A 1 122 ? 7.841 -5.938 -20.710 1.00 96.81 122 GLY A N 1
ATOM 1005 C CA . GLY A 1 122 ? 8.589 -7.103 -21.189 1.00 96.81 122 GLY A CA 1
ATOM 1006 C C . GLY A 1 122 ? 9.856 -6.786 -21.996 1.00 96.81 122 GLY A C 1
ATOM 1007 O O . GLY A 1 122 ? 10.571 -7.721 -22.376 1.00 96.81 122 GLY A O 1
ATOM 1008 N N . LYS A 1 123 ? 10.179 -5.502 -22.244 1.00 97.38 123 LYS A N 1
ATOM 1009 C CA . LYS A 1 123 ? 11.403 -5.082 -22.950 1.00 97.38 123 LYS A CA 1
ATOM 1010 C C . LYS A 1 123 ? 12.626 -5.687 -22.261 1.00 97.38 123 LYS A C 1
ATOM 1012 O O . LYS A 1 123 ? 12.784 -5.577 -21.045 1.00 97.38 123 LYS A O 1
ATOM 1017 N N . LYS A 1 124 ? 13.528 -6.283 -23.042 1.00 97.00 124 LYS A N 1
ATOM 1018 C CA . LYS A 1 124 ? 14.839 -6.701 -22.540 1.00 97.00 124 LYS A CA 1
ATOM 1019 C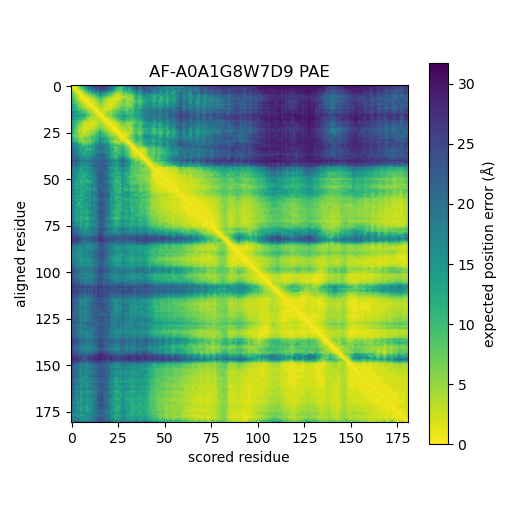 C . LYS A 1 124 ? 15.697 -5.464 -22.265 1.00 97.00 124 LYS A C 1
ATOM 1021 O O . LYS A 1 124 ? 15.914 -4.663 -23.167 1.00 97.00 124 LYS A O 1
ATOM 1026 N N . VAL A 1 125 ? 16.195 -5.354 -21.041 1.00 96.62 125 VAL A N 1
ATOM 1027 C CA . VAL A 1 125 ? 17.155 -4.337 -20.602 1.00 96.62 125 VAL A CA 1
ATOM 1028 C C . VAL A 1 125 ? 18.479 -5.033 -20.343 1.00 96.62 125 VAL A C 1
ATOM 1030 O O . VAL A 1 125 ? 18.504 -6.083 -19.695 1.00 96.62 125 VAL A O 1
ATOM 1033 N N . SER A 1 126 ? 19.581 -4.488 -20.850 1.00 95.50 126 SER A N 1
ATOM 1034 C CA . SER A 1 126 ? 20.902 -5.090 -20.679 1.00 95.50 126 SER A CA 1
ATOM 1035 C C . SER A 1 126 ? 21.986 -4.054 -20.452 1.00 95.50 126 SER A C 1
ATOM 1037 O O . SER A 1 126 ? 21.996 -3.018 -21.104 1.00 95.50 126 SER A O 1
ATOM 1039 N N . SER A 1 127 ? 22.975 -4.405 -19.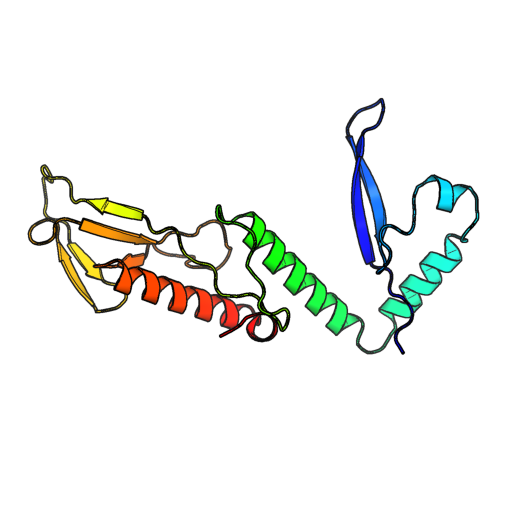628 1.00 94.56 127 SER A N 1
ATOM 1040 C CA . SER A 1 127 ? 24.180 -3.597 -19.416 1.00 94.56 127 SER A CA 1
ATOM 1041 C C . SER A 1 127 ? 24.989 -3.316 -20.685 1.00 94.56 127 SER A C 1
ATOM 1043 O O . SER A 1 127 ? 25.861 -2.458 -20.666 1.00 94.56 127 SER A O 1
ATOM 1045 N N . LYS A 1 128 ? 24.738 -4.055 -21.773 1.00 91.12 128 LYS A N 1
ATOM 1046 C CA . LYS A 1 128 ? 25.394 -3.858 -23.069 1.00 91.12 128 LYS A CA 1
ATOM 1047 C C . LYS A 1 128 ? 24.758 -2.739 -23.902 1.00 91.12 128 LYS A C 1
ATOM 1049 O O . LYS A 1 128 ? 25.439 -2.133 -24.722 1.00 91.12 128 LYS A O 1
ATOM 1054 N N . THR A 1 129 ? 23.452 -2.527 -23.756 1.00 92.88 129 THR A N 1
ATOM 1055 C CA . THR A 1 129 ? 22.643 -1.689 -24.661 1.00 92.88 129 THR A CA 1
ATOM 1056 C C . THR A 1 129 ? 21.963 -0.524 -23.967 1.00 92.88 129 THR A C 1
ATOM 1058 O O . THR A 1 129 ? 21.665 0.475 -24.611 1.00 92.88 129 THR A O 1
ATOM 1061 N N . ASP A 1 130 ? 21.701 -0.651 -22.674 1.00 94.44 130 ASP A N 1
ATOM 1062 C CA . ASP A 1 130 ? 21.000 0.337 -21.872 1.00 94.44 130 ASP A CA 1
ATOM 1063 C C . ASP A 1 130 ? 21.965 0.878 -20.806 1.00 94.44 130 ASP A C 1
ATOM 1065 O O . ASP A 1 130 ? 22.883 0.183 -20.369 1.00 94.44 130 ASP A O 1
ATOM 1069 N N . THR A 1 131 ? 21.774 2.129 -20.385 1.00 93.19 131 THR A N 1
ATOM 1070 C CA . THR A 1 131 ? 22.648 2.795 -19.399 1.00 93.19 131 THR A CA 1
ATOM 1071 C C . THR A 1 131 ? 22.161 2.618 -17.966 1.00 93.19 131 THR A C 1
ATOM 1073 O O . THR A 1 131 ? 22.961 2.612 -17.031 1.00 93.19 131 THR A O 1
ATOM 1076 N N . HIS A 1 132 ? 20.857 2.426 -17.786 1.00 95.62 132 HIS A N 1
ATOM 1077 C CA . HIS A 1 132 ? 20.224 2.407 -16.479 1.00 95.62 132 HIS A CA 1
ATOM 1078 C C . HIS A 1 132 ? 18.947 1.566 -16.456 1.00 95.62 132 HIS A C 1
ATOM 1080 O O . HIS A 1 132 ? 18.473 1.058 -17.474 1.00 95.62 132 HIS A O 1
ATOM 1086 N N . TYR A 1 133 ? 18.402 1.419 -15.254 1.00 96.19 133 TYR A N 1
ATOM 1087 C CA . TYR A 1 133 ? 17.118 0.805 -14.961 1.00 96.19 133 TYR A CA 1
ATOM 1088 C C . TYR A 1 133 ? 16.588 1.306 -13.614 1.00 96.19 133 TYR A C 1
ATOM 1090 O O . TYR A 1 133 ? 17.307 1.939 -12.843 1.00 96.19 133 TYR A O 1
ATOM 1098 N N . TYR A 1 134 ? 15.336 0.982 -13.311 1.00 95.12 134 TYR A N 1
ATOM 1099 C CA . TYR A 1 134 ? 14.698 1.314 -12.040 1.00 95.12 134 TYR A CA 1
ATOM 1100 C C . TYR A 1 134 ? 14.429 0.037 -11.255 1.00 95.12 134 TYR A C 1
ATOM 1102 O O . TYR A 1 134 ? 14.014 -0.969 -11.831 1.00 95.12 134 TYR A O 1
ATOM 1110 N N . THR A 1 135 ? 14.656 0.066 -9.944 1.00 91.44 135 THR A N 1
ATOM 1111 C CA . THR A 1 135 ? 14.294 -1.034 -9.040 1.00 91.44 135 THR A CA 1
ATOM 1112 C C . THR A 1 135 ? 13.287 -0.578 -8.009 1.00 91.44 135 THR A C 1
ATOM 1114 O O . THR A 1 135 ? 13.497 0.450 -7.363 1.00 91.44 135 THR A O 1
ATOM 1117 N N . LEU A 1 136 ? 12.263 -1.399 -7.813 1.00 87.75 136 LEU A N 1
ATOM 1118 C CA . LEU A 1 136 ? 11.279 -1.251 -6.757 1.00 87.75 136 LEU A CA 1
ATOM 1119 C C . LEU A 1 136 ? 11.554 -2.288 -5.663 1.00 87.75 136 LEU A C 1
ATOM 1121 O O . LEU A 1 136 ? 11.813 -3.457 -5.967 1.00 87.75 136 LEU A O 1
ATOM 1125 N N . ASN A 1 137 ? 11.528 -1.853 -4.405 1.00 78.06 137 ASN A N 1
ATOM 1126 C CA . ASN A 1 137 ? 11.611 -2.729 -3.241 1.00 78.06 137 ASN A CA 1
ATOM 1127 C C . ASN A 1 137 ? 10.927 -2.065 -2.045 1.00 78.06 137 ASN A C 1
ATOM 1129 O O . ASN A 1 137 ? 11.397 -1.013 -1.611 1.00 78.06 137 ASN A O 1
ATOM 1133 N N . PHE A 1 138 ? 9.889 -2.703 -1.508 1.00 73.81 138 PHE A N 1
ATOM 1134 C CA . PHE A 1 138 ? 9.111 -2.194 -0.376 1.00 73.81 138 PHE A CA 1
ATOM 1135 C C . PHE A 1 138 ? 9.001 -3.247 0.725 1.00 73.81 138 PHE A C 1
ATOM 1137 O O . PHE A 1 138 ? 7.920 -3.764 0.983 1.00 73.81 138 PHE A O 1
ATOM 1144 N N . PRO A 1 139 ? 10.116 -3.581 1.398 1.00 66.75 139 PRO A N 1
ATOM 1145 C CA . PRO A 1 139 ? 10.098 -4.584 2.456 1.00 66.75 139 PRO A CA 1
ATOM 1146 C C . PRO A 1 139 ? 9.298 -4.135 3.687 1.00 66.75 139 PRO A C 1
ATOM 1148 O O . PRO A 1 139 ? 9.048 -4.946 4.571 1.00 66.75 139 PRO A O 1
ATOM 1151 N N . GLN A 1 140 ? 8.946 -2.848 3.782 1.00 70.44 140 GLN A N 1
ATOM 1152 C CA . GLN A 1 140 ? 8.264 -2.281 4.942 1.00 70.44 140 GLN A CA 1
ATOM 1153 C C . GLN A 1 140 ? 6.774 -2.626 5.005 1.00 70.44 140 GLN A C 1
ATOM 1155 O O . GLN A 1 140 ? 6.208 -2.574 6.091 1.00 70.44 140 GLN A O 1
ATOM 1160 N N . ILE A 1 141 ? 6.141 -2.968 3.877 1.00 75.44 141 ILE A N 1
ATOM 1161 C CA . ILE A 1 141 ? 4.713 -3.297 3.828 1.00 75.44 141 ILE A CA 1
ATOM 1162 C C . ILE A 1 141 ? 4.581 -4.821 3.679 1.00 75.44 141 ILE A C 1
ATOM 1164 O O . ILE A 1 141 ? 4.870 -5.358 2.607 1.00 75.44 141 ILE A O 1
ATOM 1168 N N . PRO A 1 142 ? 4.163 -5.551 4.731 1.00 74.88 142 PRO A N 1
ATO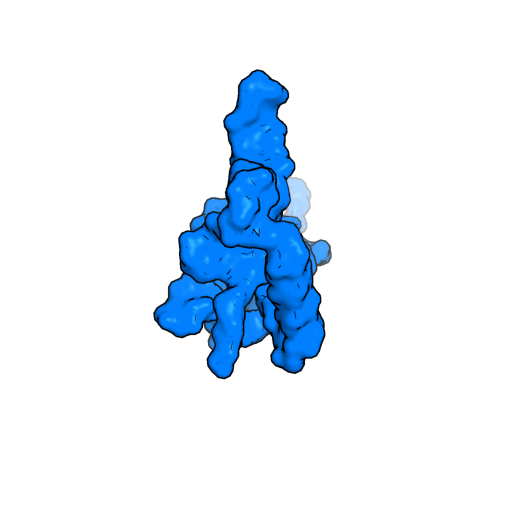M 1169 C CA . PRO A 1 142 ? 3.982 -6.996 4.673 1.00 74.88 142 PRO A CA 1
ATOM 1170 C C . PRO A 1 142 ? 3.034 -7.409 3.543 1.00 74.88 142 PRO A C 1
ATOM 1172 O O . PRO A 1 142 ? 1.970 -6.819 3.351 1.00 74.88 142 PRO A O 1
ATOM 1175 N N . GLY A 1 143 ? 3.434 -8.429 2.784 1.00 76.00 143 GLY A N 1
ATOM 1176 C CA . GLY A 1 143 ? 2.665 -8.940 1.646 1.00 76.00 143 GLY A CA 1
ATOM 1177 C C . GLY A 1 143 ? 2.732 -8.076 0.381 1.00 76.00 143 GLY A C 1
ATOM 1178 O O . GLY A 1 143 ? 2.356 -8.554 -0.686 1.00 76.00 143 GLY A O 1
ATOM 1179 N N . LEU A 1 144 ? 3.252 -6.845 0.446 1.00 77.44 144 LEU A N 1
ATOM 1180 C CA . LEU A 1 144 ? 3.496 -6.029 -0.740 1.00 77.44 144 LEU A CA 1
ATOM 1181 C C . LEU A 1 144 ? 4.849 -6.422 -1.344 1.00 77.44 144 LEU A C 1
ATOM 1183 O O . LEU A 1 144 ? 5.899 -6.198 -0.749 1.00 77.44 144 LEU A O 1
ATOM 1187 N N . MET A 1 145 ? 4.828 -7.011 -2.543 1.00 70.12 145 MET A N 1
ATOM 1188 C CA . MET A 1 145 ? 6.037 -7.438 -3.267 1.00 70.12 145 MET A CA 1
ATOM 1189 C C . MET A 1 145 ? 6.903 -8.448 -2.479 1.00 70.12 145 MET A C 1
ATOM 1191 O O . MET A 1 145 ? 8.131 -8.350 -2.477 1.00 70.12 145 MET A O 1
ATOM 1195 N N . SER A 1 146 ? 6.258 -9.429 -1.832 1.00 58.44 146 SER A N 1
ATOM 1196 C CA . SER A 1 146 ? 6.852 -10.370 -0.862 1.00 58.44 146 SER A CA 1
ATOM 1197 C C . SER A 1 146 ? 8.053 -11.181 -1.352 1.00 58.44 146 SER A C 1
ATOM 1199 O O . SER A 1 146 ? 8.848 -1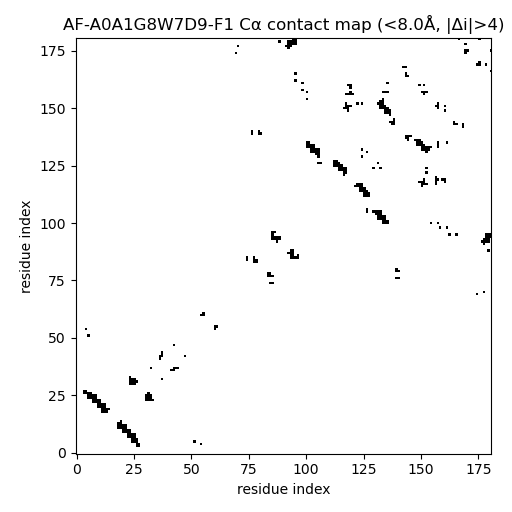1.611 -0.522 1.00 58.44 146 SER A O 1
ATOM 1201 N N . ASP A 1 147 ? 8.218 -11.382 -2.665 1.00 53.78 147 ASP A N 1
ATOM 1202 C CA . ASP A 1 147 ? 9.156 -12.398 -3.156 1.00 53.78 147 ASP A CA 1
ATOM 1203 C C . ASP A 1 147 ? 10.264 -11.898 -4.096 1.00 53.78 147 ASP A C 1
ATOM 1205 O O . ASP A 1 147 ? 11.274 -12.588 -4.230 1.00 53.78 147 ASP A O 1
ATOM 1209 N N . TYR A 1 148 ? 10.170 -10.715 -4.726 1.00 62.31 148 TYR A N 1
ATOM 1210 C CA . TYR A 1 148 ? 11.194 -10.280 -5.695 1.00 62.31 148 TYR A CA 1
ATOM 1211 C C . TYR A 1 148 ? 11.305 -8.760 -5.878 1.00 62.31 148 TYR A C 1
ATOM 1213 O O . TYR A 1 148 ? 10.313 -8.039 -5.960 1.00 62.31 148 TYR A O 1
ATOM 1221 N N . PHE A 1 149 ? 12.542 -8.290 -6.090 1.00 80.12 149 PHE A N 1
ATOM 1222 C CA . PHE A 1 149 ? 12.818 -6.967 -6.657 1.00 80.12 149 PHE A CA 1
ATOM 1223 C C . PHE A 1 149 ? 12.222 -6.870 -8.065 1.00 80.12 149 PHE A C 1
ATOM 1225 O O . PHE A 1 149 ? 12.749 -7.495 -8.992 1.00 80.12 149 PHE A O 1
ATOM 1232 N N . LYS A 1 150 ? 11.193 -6.040 -8.246 1.00 90.00 150 LYS A N 1
ATOM 1233 C CA . LYS A 1 150 ? 10.687 -5.694 -9.581 1.00 90.00 150 LYS A CA 1
ATOM 1234 C C . LYS A 1 150 ? 11.544 -4.601 -10.213 1.00 90.00 150 LYS A C 1
ATOM 1236 O O . LYS A 1 150 ? 12.191 -3.804 -9.523 1.00 90.00 150 LYS A O 1
ATOM 1241 N N . ARG A 1 151 ? 11.583 -4.575 -11.542 1.00 93.62 151 ARG A N 1
ATOM 1242 C CA . ARG A 1 151 ? 12.449 -3.705 -12.332 1.00 93.62 151 ARG A CA 1
ATOM 1243 C C . ARG A 1 151 ? 11.735 -3.111 -13.544 1.00 93.62 151 ARG A C 1
ATOM 1245 O O . ARG A 1 151 ? 11.206 -3.811 -14.409 1.00 93.62 151 ARG A O 1
ATOM 1252 N N . GLY A 1 152 ? 11.814 -1.788 -13.645 1.00 95.62 152 GLY A N 1
ATOM 1253 C CA . GLY A 1 152 ? 11.351 -1.009 -14.790 1.00 95.62 152 GLY A CA 1
ATOM 1254 C C . GLY A 1 152 ? 12.498 -0.673 -15.745 1.00 95.62 152 GLY A C 1
ATOM 1255 O O . GLY A 1 152 ? 13.612 -0.387 -15.303 1.00 95.62 152 GLY A O 1
ATOM 1256 N N . CYS A 1 153 ? 12.235 -0.665 -17.055 1.00 96.75 153 CYS A N 1
ATOM 1257 C CA . CYS A 1 153 ? 13.181 -0.121 -18.039 1.00 96.75 153 CYS A CA 1
ATOM 1258 C C . CYS A 1 153 ? 13.158 1.413 -18.124 1.00 96.75 153 CYS A C 1
ATOM 1260 O O . CYS A 1 153 ? 14.012 1.998 -18.776 1.00 96.75 153 CYS A O 1
ATOM 1262 N N . SER A 1 154 ? 12.154 2.045 -17.521 1.00 95.81 154 SER A N 1
ATOM 1263 C CA . SER A 1 154 ? 11.971 3.491 -17.430 1.00 95.81 154 SER A CA 1
ATOM 1264 C C . SER A 1 154 ? 11.183 3.818 -16.166 1.00 95.81 154 SER A C 1
ATOM 1266 O O . SER A 1 154 ? 10.556 2.929 -15.581 1.00 95.81 154 SER A O 1
ATOM 1268 N N . GLU A 1 155 ? 11.176 5.091 -15.785 1.00 94.50 155 GLU A N 1
ATOM 1269 C CA . GLU A 1 155 ? 10.374 5.594 -14.670 1.00 94.50 155 GLU A CA 1
ATOM 1270 C C . GLU A 1 155 ? 8.879 5.320 -14.871 1.00 94.50 155 GLU A C 1
ATOM 1272 O O . GLU A 1 155 ? 8.212 4.849 -13.960 1.00 94.50 155 GLU A O 1
ATOM 1277 N N . VAL A 1 156 ? 8.364 5.505 -16.093 1.00 95.44 156 VAL A N 1
ATOM 1278 C CA . VAL A 1 156 ? 6.965 5.193 -16.434 1.00 95.44 156 VAL A CA 1
ATOM 1279 C C . VAL A 1 156 ? 6.647 3.722 -16.170 1.00 95.44 156 VAL A C 1
ATOM 1281 O O . VAL A 1 156 ? 5.672 3.421 -15.491 1.00 95.44 156 VAL A O 1
ATOM 1284 N N . CYS A 1 157 ? 7.488 2.800 -16.655 1.00 95.94 157 CYS A N 1
ATOM 1285 C CA . CYS A 1 157 ? 7.272 1.369 -16.429 1.00 95.94 157 CYS A CA 1
ATOM 1286 C C . CYS A 1 157 ? 7.341 1.028 -14.943 1.00 95.94 157 CYS A C 1
ATOM 1288 O O . CYS A 1 157 ? 6.562 0.218 -14.458 1.00 95.94 157 CYS A O 1
ATOM 1290 N N . ALA A 1 158 ? 8.286 1.630 -14.227 1.00 93.06 158 ALA A N 1
ATOM 1291 C CA . ALA A 1 158 ? 8.416 1.430 -12.801 1.00 93.06 158 ALA A CA 1
ATOM 1292 C C . ALA A 1 158 ? 7.147 1.918 -12.074 1.00 93.06 158 ALA A C 1
ATOM 1294 O O . ALA A 1 158 ? 6.573 1.154 -11.302 1.00 93.06 158 ALA A O 1
ATOM 1295 N N . ASN A 1 159 ? 6.655 3.126 -12.369 1.00 91.88 159 ASN A N 1
ATOM 1296 C CA . ASN A 1 159 ? 5.417 3.681 -11.805 1.00 91.88 159 ASN A CA 1
ATOM 1297 C C . ASN A 1 159 ? 4.195 2.808 -12.081 1.00 91.88 159 ASN A C 1
ATOM 1299 O O . ASN A 1 159 ? 3.363 2.619 -11.195 1.00 91.88 159 ASN A O 1
ATOM 1303 N N . SER A 1 160 ? 4.093 2.231 -13.276 1.00 94.38 160 SER A N 1
ATOM 1304 C CA . SER A 1 160 ? 3.026 1.279 -13.578 1.00 94.38 160 SER A CA 1
ATOM 1305 C C . SER A 1 160 ? 3.136 0.000 -12.744 1.00 94.38 160 SER A C 1
ATOM 1307 O O . SER A 1 160 ? 2.143 -0.400 -12.149 1.00 94.38 160 SER A O 1
ATOM 1309 N N . ILE A 1 161 ? 4.338 -0.584 -12.610 1.00 92.75 161 ILE A N 1
ATOM 1310 C CA . ILE A 1 161 ? 4.565 -1.755 -11.737 1.00 92.75 161 ILE A CA 1
ATOM 1311 C C . ILE A 1 161 ? 4.109 -1.449 -10.315 1.00 92.75 161 ILE A C 1
ATOM 1313 O O . ILE A 1 161 ? 3.413 -2.253 -9.709 1.00 92.75 161 ILE A O 1
ATOM 1317 N N . TRP A 1 162 ? 4.499 -0.289 -9.786 1.00 90.50 162 TRP A N 1
ATOM 1318 C CA . TRP A 1 162 ? 4.106 0.120 -8.445 1.00 90.50 162 TRP A CA 1
ATOM 1319 C C . TRP A 1 162 ? 2.589 0.153 -8.276 1.00 90.50 162 TRP A C 1
ATOM 1321 O O . TRP A 1 162 ? 2.061 -0.485 -7.370 1.00 90.50 162 TRP A O 1
ATOM 1331 N N . LYS A 1 163 ? 1.892 0.870 -9.164 1.00 91.00 163 LYS A N 1
ATOM 1332 C CA . LYS A 1 163 ? 0.435 1.003 -9.095 1.00 91.00 163 LYS A CA 1
ATOM 1333 C C . LYS A 1 163 ? -0.255 -0.354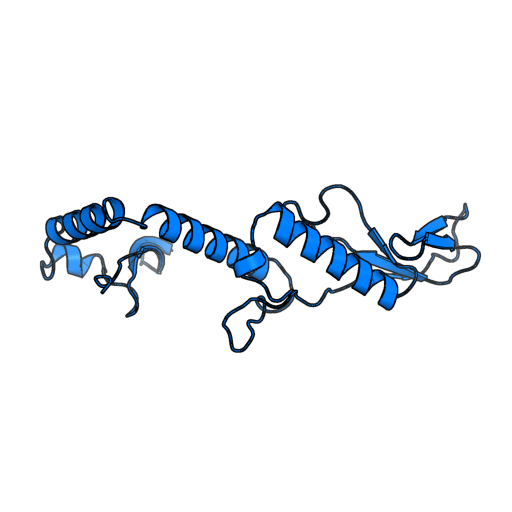 -9.184 1.00 91.00 163 LYS A C 1
ATOM 1335 O O . LYS A 1 163 ? -1.189 -0.591 -8.427 1.00 91.00 163 LYS A O 1
ATOM 1340 N N . ASP A 1 164 ? 0.214 -1.240 -10.056 1.00 92.56 164 ASP A N 1
ATOM 1341 C CA . ASP A 1 164 ? -0.374 -2.568 -10.233 1.00 92.56 164 ASP A CA 1
ATOM 1342 C C . ASP A 1 164 ? -0.170 -3.451 -8.990 1.00 92.56 164 ASP A C 1
ATOM 1344 O O . ASP A 1 164 ? -1.124 -4.053 -8.497 1.00 92.56 164 ASP A O 1
ATOM 1348 N N . GLU A 1 165 ? 1.046 -3.491 -8.436 1.00 90.38 165 GLU A N 1
ATOM 1349 C CA . GLU A 1 165 ? 1.354 -4.274 -7.229 1.00 90.38 165 GLU A CA 1
ATOM 1350 C C . GLU A 1 165 ? 0.636 -3.717 -5.991 1.00 90.38 165 GLU A C 1
ATOM 1352 O O . GLU A 1 165 ? 0.117 -4.485 -5.182 1.00 90.38 165 GLU A O 1
ATOM 1357 N N . PHE A 1 166 ? 0.540 -2.391 -5.858 1.00 89.94 166 PHE A N 1
ATOM 1358 C CA . PHE A 1 166 ? -0.172 -1.763 -4.745 1.00 89.94 166 PHE A CA 1
ATOM 1359 C C . PHE A 1 166 ? -1.680 -1.999 -4.839 1.00 89.94 166 PHE A C 1
ATOM 1361 O O . PHE A 1 166 ? -2.309 -2.365 -3.850 1.00 89.94 166 PHE A O 1
ATOM 1368 N N . LYS A 1 167 ? -2.267 -1.873 -6.039 1.00 92.38 167 LYS A N 1
ATOM 1369 C CA . LYS A 1 167 ? -3.670 -2.240 -6.273 1.00 92.38 167 LYS A CA 1
ATOM 1370 C C . LYS A 1 167 ? -3.912 -3.693 -5.907 1.00 92.38 167 LYS A C 1
ATOM 1372 O O . LYS A 1 167 ? -4.852 -3.976 -5.174 1.00 92.38 167 LYS A O 1
ATOM 1377 N N . LYS A 1 168 ? -3.054 -4.606 -6.364 1.00 92.00 168 LYS A N 1
ATOM 1378 C CA . LYS A 1 168 ? -3.156 -6.023 -6.012 1.00 92.00 168 LYS A CA 1
ATOM 1379 C C . LYS A 1 168 ? -3.135 -6.230 -4.495 1.00 92.00 168 LYS A C 1
ATOM 1381 O O . LYS A 1 168 ? -4.010 -6.908 -3.979 1.00 92.00 168 LYS A O 1
ATOM 1386 N N . TRP A 1 169 ? -2.209 -5.593 -3.783 1.00 90.56 169 TRP A N 1
ATOM 1387 C CA . TRP A 1 169 ? -2.155 -5.656 -2.322 1.00 90.56 169 TRP A CA 1
ATOM 1388 C C . TRP A 1 169 ? -3.437 -5.134 -1.651 1.00 90.56 169 TRP A C 1
ATOM 1390 O O . TRP A 1 169 ? -3.908 -5.756 -0.701 1.00 90.56 169 TRP A O 1
ATOM 1400 N N . ILE A 1 170 ? -4.047 -4.057 -2.167 1.00 91.69 170 ILE A N 1
ATOM 1401 C CA . ILE A 1 170 ? -5.354 -3.565 -1.689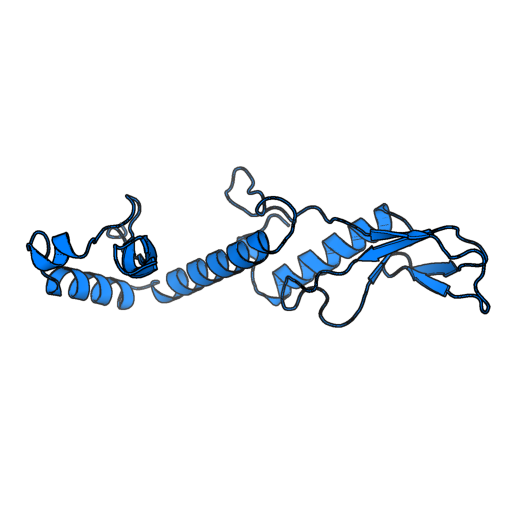 1.00 91.69 170 ILE A CA 1
ATOM 1402 C C . ILE A 1 170 ? -6.432 -4.645 -1.846 1.00 91.69 170 ILE A C 1
ATOM 1404 O O . ILE A 1 170 ? -7.212 -4.861 -0.921 1.00 91.69 170 ILE A O 1
ATOM 1408 N N . TYR A 1 171 ? -6.486 -5.320 -2.997 1.00 93.62 171 TYR A N 1
ATOM 1409 C CA . TYR A 1 171 ? -7.461 -6.387 -3.243 1.00 93.62 171 TYR A CA 1
ATOM 1410 C C . TYR A 1 171 ? -7.210 -7.617 -2.364 1.00 93.62 171 TYR A C 1
ATOM 1412 O O . TYR A 1 171 ? -8.149 -8.117 -1.750 1.00 93.62 171 TYR A O 1
ATOM 1420 N N . ASP A 1 172 ? -5.958 -8.065 -2.263 1.00 90.75 172 ASP A N 1
ATOM 1421 C CA . ASP A 1 172 ? -5.569 -9.262 -1.507 1.00 90.75 172 ASP A CA 1
ATOM 1422 C C . ASP A 1 172 ? -5.825 -9.111 0.008 1.00 90.75 172 ASP A C 1
ATOM 1424 O O . ASP A 1 172 ? -6.004 -10.111 0.699 1.00 90.75 172 ASP A O 1
ATOM 1428 N N . ASN A 1 173 ? -5.868 -7.874 0.525 1.00 88.56 173 ASN A N 1
ATOM 1429 C CA . ASN A 1 173 ? -6.129 -7.566 1.939 1.00 88.56 173 ASN A CA 1
ATOM 1430 C C . ASN A 1 173 ? -7.527 -6.977 2.201 1.00 88.56 173 ASN A C 1
ATOM 1432 O O . ASN A 1 173 ? -7.808 -6.527 3.313 1.00 88.56 173 ASN A O 1
ATOM 1436 N N . GLU A 1 174 ? -8.402 -6.963 1.192 1.00 91.75 174 GLU A N 1
ATOM 1437 C CA . GLU A 1 174 ? -9.765 -6.434 1.296 1.00 91.75 174 GLU A CA 1
ATOM 1438 C C . GLU A 1 174 ? -9.828 -4.974 1.801 1.00 91.75 174 GLU A C 1
ATOM 1440 O O . GLU A 1 174 ? -10.566 -4.645 2.741 1.00 91.75 174 GLU A O 1
ATOM 1445 N N . TYR A 1 175 ? -9.007 -4.097 1.213 1.00 92.06 175 TYR A N 1
ATOM 1446 C CA . TYR A 1 175 ? -8.924 -2.676 1.567 1.00 92.06 175 TYR A CA 1
ATOM 1447 C C . TYR A 1 175 ? -9.609 -1.722 0.574 1.00 92.06 175 TYR A C 1
ATOM 1449 O O . TYR A 1 175 ? -9.457 -0.505 0.684 1.00 92.06 175 TYR A O 1
ATOM 1457 N N . GLN A 1 176 ? -10.372 -2.236 -0.390 1.00 93.88 176 GLN A N 1
ATOM 1458 C CA . GLN A 1 176 ? -10.955 -1.466 -1.498 1.00 93.88 176 GLN A CA 1
ATOM 1459 C C . GLN A 1 176 ? -11.817 -0.288 -1.022 1.00 93.88 176 GLN A C 1
ATOM 1461 O O . GLN A 1 176 ? -11.794 0.785 -1.625 1.00 93.88 176 GLN A O 1
ATOM 1466 N N . ASP A 1 177 ? -12.542 -0.454 0.083 1.00 92.12 177 ASP A N 1
ATOM 1467 C CA . ASP A 1 177 ? -13.407 0.597 0.625 1.00 92.12 177 ASP A CA 1
ATOM 1468 C C . ASP A 1 177 ? -12.623 1.776 1.212 1.00 92.12 177 ASP A C 1
ATOM 1470 O O . ASP A 1 177 ? -13.136 2.896 1.265 1.00 92.12 177 ASP A O 1
ATOM 1474 N N . PHE A 1 178 ? -11.368 1.546 1.603 1.00 91.38 178 PHE A N 1
ATOM 1475 C CA . PHE A 1 178 ? -10.514 2.555 2.221 1.00 91.38 178 PHE A CA 1
ATOM 1476 C C . PHE A 1 178 ? -9.674 3.333 1.210 1.00 91.38 178 PHE A C 1
ATOM 1478 O O . PHE A 1 178 ? -9.190 4.402 1.566 1.00 91.38 178 PHE A O 1
ATOM 1485 N N . PHE A 1 179 ? -9.502 2.841 -0.020 1.00 92.31 179 PHE A N 1
ATOM 1486 C CA . PHE A 1 179 ? -8.634 3.459 -1.026 1.00 92.31 179 PHE A CA 1
ATOM 1487 C C . PHE A 1 179 ? -9.401 4.040 -2.221 1.00 92.31 179 PHE A C 1
ATOM 1489 O O . PHE A 1 179 ? -10.487 3.588 -2.590 1.00 92.31 179 PHE A O 1
ATOM 1496 N N . GLU A 1 180 ? -8.808 5.055 -2.843 1.00 91.12 180 GLU A N 1
ATOM 1497 C CA . GLU A 1 180 ? -9.159 5.536 -4.177 1.00 91.12 180 GLU A CA 1
ATOM 1498 C C . GLU A 1 180 ? -8.447 4.674 -5.232 1.00 91.12 180 GLU A C 1
ATOM 1500 O O . GLU A 1 180 ? -7.216 4.580 -5.240 1.00 91.12 180 GLU A O 1
ATOM 1505 N N . LEU A 1 181 ? -9.226 4.006 -6.090 1.00 87.56 181 LEU A N 1
ATOM 1506 C CA . LEU A 1 181 ? -8.758 2.988 -7.040 1.00 87.56 181 LEU A CA 1
ATOM 1507 C C . LEU A 1 181 ? -8.959 3.399 -8.498 1.00 87.56 181 LEU A C 1
ATOM 1509 O O . LEU A 1 181 ? -10.032 3.952 -8.811 1.00 87.56 181 LEU A O 1
#

Organism: NCBI:txid86666

Foldseek 3Di:
DDDFAWAWDWDWDQDPVGTDIDIFIATPVGTPDDPCCCVVPPDDPVNVVVRVVCLVPDDCSVVVVVVVVVVVLQQQLQVQPPDHGQDADPVQAGELDDADKDKAFQDPPDPDKDWDAQPAPRDIDINVPAGIWIWDDDPSRPPQVPPDTHIHRDPVSVRVVSVVSVVVVCVVSVVVVRHDD

Radius of gyration: 24.09 Å; Cα contacts (8 Å, |Δi|>4): 218; chains: 1; bounding box: 61×27×67 Å

Nearest PDB structures (foldseek):
  2lc6-assembly1_A  TM=6.194E-01  e=2.541E+00  Drosophila melanogaster
  1ry4-assembly1_A  TM=4.859E-01  e=2.541E+00  Drosophila melanogaster
  7uqb-assembly1_T  TM=3.781E-01  e=3.047E+00  Saccharomyces cerevisiae BY4741
  8p5d-assembly1_LM0  TM=2.353E-01  e=2.119E+00  Spraguea lophii 42_110

Mean predicted aligned error: 11.81 Å

Sequence (181 aa):
MFEKLMIPSSVSAKSEKGNEELFVFEDEAGFILTKDQVIHGEHSLMDIINKAIAFYDAEGAQEWIERVNKIKAIKYFSSMSHDEDFKQNENGKFIIPEVNMRYKEFRSNLKRDWSFKCDWCGKKVSSKTDTHYYTLNFPQIPGLMSDYFKRGCSEVCANSIWKDEFKKWIYDNEYQDFFEL

pLDDT: mean 78.5, std 14.81, range [34.34, 97.38]